Protein AF-T1GL17-F1 (afdb_monomer_lite)

Structure (mmCIF, N/CA/C/O backbone):
data_AF-T1GL17-F1
#
_entry.id   AF-T1GL17-F1
#
loop_
_atom_site.group_PDB
_atom_site.id
_atom_site.type_symbol
_atom_site.label_atom_id
_atom_site.label_alt_id
_atom_site.label_comp_id
_atom_site.label_asym_id
_atom_site.label_entity_id
_atom_site.label_seq_id
_atom_site.pdbx_PDB_ins_code
_atom_site.Cartn_x
_atom_site.Cartn_y
_atom_site.Cartn_z
_atom_site.occupancy
_atom_site.B_iso_or_equiv
_atom_site.auth_seq_id
_atom_site.auth_comp_id
_atom_site.auth_asym_id
_atom_site.auth_atom_id
_atom_site.pdbx_PDB_model_num
ATOM 1 N N . PHE A 1 1 ? -5.330 -22.537 -5.678 1.00 56.22 1 PHE A N 1
ATOM 2 C CA . PHE A 1 1 ? -6.071 -21.422 -6.307 1.00 56.22 1 PHE A CA 1
ATOM 3 C C . PHE A 1 1 ? -7.302 -20.959 -5.525 1.00 56.22 1 PHE A C 1
ATOM 5 O O . PHE A 1 1 ? -7.269 -19.863 -4.988 1.00 56.22 1 PHE A O 1
ATOM 12 N N . ASN A 1 2 ? -8.385 -21.746 -5.411 1.00 67.25 2 ASN A N 1
ATOM 13 C CA . ASN A 1 2 ? -9.628 -21.277 -4.759 1.00 67.25 2 ASN A CA 1
ATOM 14 C C . ASN A 1 2 ? -9.489 -20.962 -3.260 1.00 67.25 2 ASN A C 1
ATOM 16 O O . ASN A 1 2 ? -10.147 -20.040 -2.787 1.00 67.25 2 ASN A O 1
ATOM 20 N N . ARG A 1 3 ? -8.647 -21.718 -2.544 1.00 66.56 3 ARG A N 1
ATOM 21 C CA . ARG A 1 3 ? -8.357 -21.523 -1.115 1.00 66.56 3 ARG A CA 1
ATOM 22 C C . ARG A 1 3 ? -7.394 -20.357 -0.879 1.00 66.56 3 ARG A C 1
ATOM 24 O O . ARG A 1 3 ? -7.694 -19.467 -0.099 1.00 66.56 3 ARG A O 1
ATOM 31 N N . ASP A 1 4 ? -6.270 -20.366 -1.594 1.00 62.72 4 ASP A N 1
ATOM 32 C CA . ASP A 1 4 ? -5.114 -19.513 -1.277 1.00 62.72 4 ASP A CA 1
ATOM 33 C C . ASP A 1 4 ? -5.053 -18.223 -2.110 1.00 62.72 4 ASP A C 1
ATOM 35 O O . ASP A 1 4 ? -4.177 -17.391 -1.914 1.00 62.72 4 ASP A O 1
ATOM 39 N N . GLY A 1 5 ? -5.950 -18.052 -3.087 1.00 61.75 5 GLY A N 1
ATOM 40 C CA . GLY A 1 5 ? -5.934 -16.909 -4.007 1.00 61.75 5 GLY A CA 1
ATOM 41 C C . GLY A 1 5 ? -4.831 -16.968 -5.070 1.00 61.75 5 GLY A C 1
ATOM 42 O O . GLY A 1 5 ? -4.913 -16.220 -6.045 1.00 61.75 5 GLY A O 1
ATOM 43 N N . PHE A 1 6 ? -3.873 -17.894 -4.927 1.00 66.50 6 PHE A N 1
ATOM 44 C CA . PHE A 1 6 ? -2.834 -18.185 -5.909 1.00 66.50 6 PHE A CA 1
ATOM 45 C C . PHE A 1 6 ? -2.607 -19.692 -6.146 1.00 66.50 6 PHE A C 1
ATOM 47 O O . PHE A 1 6 ? -3.196 -20.550 -5.470 1.00 66.50 6 PHE A O 1
ATOM 54 N N . TYR A 1 7 ? -1.796 -20.032 -7.150 1.00 65.31 7 TYR A N 1
ATOM 55 C CA . TYR A 1 7 ? -1.282 -21.386 -7.387 1.00 65.31 7 TYR A CA 1
ATOM 56 C C . TYR A 1 7 ? 0.081 -21.346 -8.089 1.00 65.31 7 TYR A C 1
ATOM 58 O O . TYR A 1 7 ? 0.260 -20.531 -8.990 1.00 65.31 7 TYR A O 1
ATOM 66 N N . VAL A 1 8 ? 1.011 -22.211 -7.676 1.00 72.88 8 VAL A N 1
ATOM 67 C CA . VAL A 1 8 ? 2.331 -22.377 -8.302 1.00 72.88 8 VAL A CA 1
ATOM 68 C C . VAL A 1 8 ? 2.265 -23.584 -9.233 1.00 72.88 8 VAL A C 1
ATOM 70 O O . VAL A 1 8 ? 1.918 -24.672 -8.781 1.00 72.88 8 VAL A O 1
ATOM 73 N N . ILE A 1 9 ? 2.584 -23.399 -10.512 1.00 72.69 9 ILE A N 1
ATOM 74 C CA . ILE A 1 9 ? 2.805 -24.501 -11.454 1.00 72.69 9 ILE A CA 1
ATOM 75 C C . ILE A 1 9 ? 4.307 -24.599 -11.668 1.00 72.69 9 ILE A C 1
ATOM 77 O O . ILE A 1 9 ? 4.894 -23.703 -12.272 1.00 72.69 9 ILE A O 1
ATOM 81 N N . GLU A 1 10 ? 4.914 -25.654 -11.141 1.00 76.56 10 GLU A N 1
ATOM 82 C CA . GLU A 1 10 ? 6.331 -25.960 -11.335 1.00 76.56 10 GLU A CA 1
ATOM 83 C C . GLU A 1 10 ? 6.608 -26.392 -12.777 1.00 76.56 10 GLU A C 1
ATOM 85 O O . GLU A 1 10 ? 5.704 -26.864 -13.467 1.00 76.56 10 GLU A O 1
ATOM 90 N N . ASP A 1 11 ? 7.844 -26.175 -13.234 1.00 77.12 11 ASP A N 1
ATOM 91 C CA . ASP A 1 11 ? 8.311 -26.562 -14.572 1.00 77.12 11 ASP A CA 1
ATOM 92 C C . ASP A 1 11 ? 7.375 -26.144 -15.700 1.00 77.12 11 ASP A C 1
ATOM 94 O O . ASP A 1 11 ? 7.141 -26.848 -16.683 1.00 77.12 11 ASP A O 1
ATOM 98 N N . PHE A 1 12 ? 6.829 -24.941 -15.543 1.00 78.62 12 PHE A N 1
ATOM 99 C CA . PHE A 1 12 ? 6.084 -24.308 -16.591 1.00 78.62 12 PHE A CA 1
ATOM 100 C C . PHE A 1 12 ? 7.066 -23.975 -17.726 1.00 78.62 12 PHE A C 1
ATOM 102 O O . PHE A 1 12 ? 7.074 -24.666 -18.735 1.00 78.62 12 PHE A O 1
ATOM 109 N N . LEU A 1 13 ? 7.948 -22.995 -17.625 1.00 77.25 13 LEU A N 1
ATOM 110 C CA . LEU A 1 13 ? 8.897 -22.772 -18.722 1.00 77.25 13 LEU A CA 1
ATOM 111 C C . LEU A 1 13 ? 9.966 -23.868 -18.761 1.00 77.25 13 LEU A C 1
ATOM 113 O O . LEU A 1 13 ? 10.502 -24.259 -17.726 1.00 77.25 13 LEU A O 1
ATOM 117 N N . THR A 1 14 ? 10.295 -24.338 -19.963 1.00 82.50 14 THR A N 1
ATOM 118 C CA . THR A 1 14 ? 11.464 -25.206 -20.155 1.00 82.50 14 THR A CA 1
ATOM 119 C C . THR A 1 14 ? 12.756 -24.419 -19.884 1.00 82.50 14 THR A C 1
ATOM 121 O O . THR A 1 14 ? 12.755 -23.179 -19.955 1.00 82.50 14 THR A O 1
ATOM 124 N N . PRO A 1 15 ? 13.876 -25.091 -19.568 1.00 79.44 15 PRO A N 1
ATOM 125 C CA . PRO A 1 15 ? 15.161 -24.423 -19.369 1.00 79.44 15 PRO A CA 1
ATOM 126 C C . PRO A 1 15 ? 15.591 -23.567 -20.569 1.00 79.44 15 PRO A C 1
ATOM 128 O O . PRO A 1 15 ? 16.124 -22.473 -20.390 1.00 79.44 15 PRO A O 1
ATOM 131 N N . GLU A 1 16 ? 15.307 -24.018 -21.791 1.00 84.56 16 GLU A N 1
ATOM 132 C CA . GLU A 1 16 ? 15.644 -23.313 -23.028 1.00 84.56 16 GLU A CA 1
ATOM 133 C C . GLU A 1 16 ? 14.806 -22.042 -23.201 1.00 84.56 16 GLU A C 1
ATOM 135 O O . GLU A 1 16 ? 15.345 -20.978 -23.502 1.00 84.56 16 GLU A O 1
ATOM 140 N N . GLU A 1 17 ? 13.493 -22.128 -22.966 1.00 81.12 17 GLU A N 1
ATOM 141 C CA . GLU A 1 17 ? 12.581 -20.975 -23.012 1.00 81.12 17 GLU A CA 1
ATOM 142 C C . GLU A 1 17 ? 12.942 -19.937 -21.944 1.00 81.12 17 GLU A C 1
ATOM 144 O O . GLU A 1 17 ? 12.901 -18.727 -22.176 1.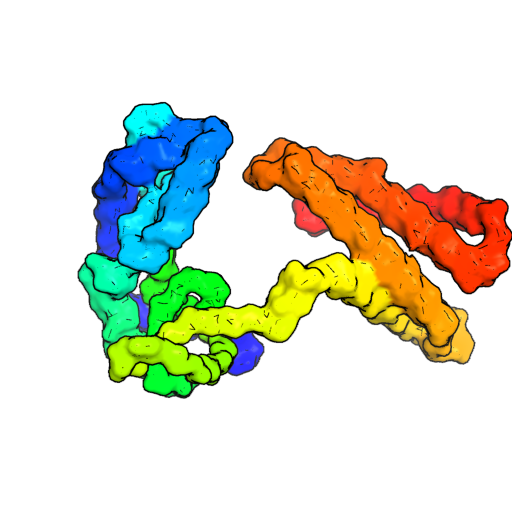00 81.12 17 GLU A O 1
ATOM 149 N N . THR A 1 18 ? 13.342 -20.424 -20.774 1.00 76.12 18 THR A N 1
ATOM 150 C CA . THR A 1 18 ? 13.816 -19.602 -19.665 1.00 76.12 18 THR A CA 1
ATOM 151 C C . THR A 1 18 ? 15.086 -18.842 -20.044 1.00 76.12 18 THR A C 1
ATOM 153 O O . THR A 1 18 ? 15.174 -17.634 -19.815 1.00 76.12 18 THR A O 1
ATOM 156 N N . GLU A 1 19 ? 16.053 -19.516 -20.671 1.00 79.75 19 GLU A N 1
ATOM 157 C CA . GLU A 1 19 ? 17.286 -18.874 -21.126 1.00 79.75 19 GLU A CA 1
ATOM 158 C C . GLU A 1 19 ? 17.037 -17.906 -22.297 1.00 79.75 19 GLU A C 1
ATOM 160 O O . GLU A 1 19 ? 17.641 -16.834 -22.349 1.00 79.75 19 GLU A O 1
ATOM 165 N N . GLU A 1 20 ? 16.098 -18.210 -23.199 1.00 82.56 20 GLU A N 1
ATOM 166 C CA . GLU A 1 20 ? 15.667 -17.305 -24.277 1.00 82.56 20 GLU A CA 1
ATOM 167 C C . GLU A 1 20 ? 15.111 -15.984 -23.712 1.00 82.56 20 GLU A C 1
ATOM 169 O O . GLU A 1 20 ? 15.519 -14.890 -24.125 1.00 82.56 20 GLU A O 1
ATOM 174 N N . LEU A 1 21 ? 14.217 -16.073 -22.723 1.00 75.50 21 LEU A N 1
ATOM 175 C CA . LEU A 1 21 ? 13.646 -14.922 -22.018 1.00 75.50 21 LEU A CA 1
ATOM 176 C C . LEU A 1 21 ? 14.711 -14.138 -21.243 1.00 75.50 21 LEU A C 1
ATOM 178 O O . LEU A 1 21 ? 14.731 -12.905 -21.274 1.00 75.50 21 LEU A O 1
ATOM 182 N N . HIS A 1 22 ? 15.632 -14.846 -20.594 1.00 75.38 22 HIS A N 1
ATOM 183 C CA . HIS A 1 22 ? 16.740 -14.256 -19.852 1.00 75.38 22 HIS A CA 1
ATOM 184 C C . HIS A 1 22 ? 17.700 -13.477 -20.759 1.00 75.38 22 HIS A C 1
ATOM 186 O O . HIS A 1 22 ? 18.027 -12.322 -20.468 1.00 75.38 22 HIS A O 1
ATOM 192 N N . LYS A 1 23 ? 18.118 -14.073 -21.882 1.00 82.06 23 LYS A N 1
ATOM 193 C CA . LYS A 1 23 ? 18.984 -13.426 -22.873 1.00 82.06 23 LYS A CA 1
ATOM 194 C C . LYS A 1 23 ? 18.311 -12.192 -23.461 1.00 82.06 23 LYS A C 1
ATOM 196 O O . LYS A 1 23 ? 18.928 -11.131 -23.506 1.00 82.06 23 LYS A O 1
ATOM 201 N N . THR A 1 24 ? 17.036 -12.313 -23.823 1.00 81.31 24 THR A N 1
ATOM 202 C CA . THR A 1 24 ? 16.230 -11.189 -24.316 1.00 81.31 24 THR A CA 1
ATOM 203 C C . THR A 1 24 ? 16.189 -10.047 -23.299 1.00 81.31 24 THR A C 1
ATOM 205 O O . THR A 1 24 ? 16.364 -8.885 -23.658 1.00 81.31 24 THR A O 1
ATOM 208 N N . GLY A 1 25 ? 16.019 -10.360 -22.012 1.00 77.25 25 GLY A N 1
ATOM 209 C CA . GLY A 1 25 ? 16.016 -9.339 -20.971 1.00 77.25 25 GLY A CA 1
ATOM 210 C C . GLY A 1 25 ? 17.345 -8.627 -20.784 1.00 77.25 25 GLY A C 1
ATOM 211 O O . GLY A 1 25 ? 17.370 -7.404 -20.669 1.00 77.25 25 GLY A O 1
ATOM 212 N N . LYS A 1 26 ? 18.461 -9.356 -20.853 1.00 77.69 26 LYS A N 1
ATOM 213 C CA . LYS A 1 26 ? 19.794 -8.737 -20.855 1.00 77.69 26 LYS A CA 1
ATOM 214 C C . LYS A 1 26 ? 19.975 -7.788 -22.034 1.00 77.69 26 LYS A C 1
ATOM 216 O O . LYS A 1 26 ? 20.452 -6.674 -21.834 1.00 77.69 26 LYS A O 1
ATOM 221 N N . THR A 1 27 ? 19.561 -8.204 -23.230 1.00 84.06 27 THR A N 1
ATOM 222 C CA . THR A 1 27 ? 19.600 -7.356 -24.426 1.00 84.06 27 THR A CA 1
ATOM 223 C C . THR A 1 27 ? 18.803 -6.072 -24.209 1.00 84.06 27 THR A C 1
ATOM 225 O O . THR A 1 27 ? 19.336 -4.992 -24.435 1.00 84.06 27 THR A O 1
ATOM 228 N N . LEU A 1 28 ? 17.587 -6.157 -23.656 1.00 83.19 28 LEU A N 1
ATOM 229 C CA . LEU A 1 28 ? 16.782 -4.975 -23.340 1.00 83.19 28 LEU A CA 1
ATOM 230 C C . LEU A 1 28 ? 17.464 -4.043 -22.326 1.00 83.19 28 LEU A C 1
ATOM 232 O O . LEU A 1 28 ? 17.431 -2.829 -22.525 1.00 83.19 28 LEU A O 1
ATOM 236 N N . CYS A 1 29 ? 18.106 -4.561 -21.269 1.00 78.81 29 CYS A N 1
ATOM 237 C CA . CYS A 1 29 ? 18.798 -3.684 -20.315 1.00 78.81 29 CYS A CA 1
ATOM 238 C C . CYS A 1 29 ? 20.047 -3.011 -20.956 1.00 78.81 29 CYS A C 1
ATOM 240 O O . CYS A 1 29 ? 20.335 -1.852 -20.656 1.00 78.81 29 CYS A O 1
ATOM 242 N N . ILE A 1 30 ? 20.750 -3.677 -21.886 1.00 81.94 30 ILE A N 1
ATOM 243 C CA . ILE A 1 30 ? 21.937 -3.130 -22.582 1.00 81.94 30 ILE A CA 1
ATOM 244 C C . ILE A 1 30 ? 21.551 -2.107 -23.666 1.00 81.94 30 ILE A C 1
ATOM 246 O O . ILE A 1 30 ? 22.139 -1.025 -23.744 1.00 81.94 30 ILE A O 1
ATOM 250 N N . GLU A 1 31 ? 20.549 -2.423 -24.484 1.00 83.38 31 GLU A N 1
ATOM 251 C CA . GLU A 1 31 ? 20.133 -1.639 -25.657 1.00 83.38 31 GLU A CA 1
ATOM 252 C C . GLU A 1 31 ? 19.129 -0.521 -25.323 1.00 83.38 31 GLU A C 1
ATOM 254 O O . GLU A 1 31 ? 18.578 0.121 -26.216 1.00 83.38 31 GLU A O 1
ATOM 259 N N . ALA A 1 32 ? 18.893 -0.248 -24.036 1.00 80.88 32 ALA A N 1
ATOM 260 C CA . ALA A 1 32 ? 17.934 0.757 -23.590 1.00 80.88 32 ALA A CA 1
ATOM 261 C C . ALA A 1 32 ? 18.207 2.144 -24.232 1.00 80.88 32 ALA A C 1
ATOM 263 O O . ALA A 1 32 ? 19.289 2.698 -24.011 1.00 80.88 32 ALA A O 1
ATOM 264 N N . PRO A 1 33 ? 17.264 2.761 -24.973 1.00 82.94 33 PRO A N 1
ATOM 265 C CA . PRO A 1 33 ? 17.517 3.991 -25.733 1.00 82.94 33 PRO A CA 1
ATOM 266 C C . PRO A 1 33 ? 17.971 5.174 -24.868 1.00 82.94 33 PRO A C 1
ATOM 268 O O . PRO A 1 33 ? 17.430 5.403 -23.784 1.00 82.94 33 PRO A O 1
ATOM 271 N N . LYS A 1 34 ? 18.923 5.981 -25.364 1.00 77.69 34 LYS A N 1
ATOM 272 C CA . LYS A 1 34 ? 19.415 7.182 -24.655 1.00 77.69 34 LYS A CA 1
ATOM 273 C C . LYS A 1 34 ? 18.338 8.255 -24.464 1.00 77.69 34 LYS A C 1
ATOM 275 O O . LYS A 1 34 ? 18.335 8.930 -23.440 1.00 77.69 34 LYS A O 1
ATOM 280 N N . GLU A 1 35 ? 17.407 8.387 -25.405 1.00 76.69 35 GLU A N 1
ATOM 281 C CA . GLU A 1 35 ? 16.290 9.343 -25.321 1.00 76.69 35 GLU A CA 1
ATOM 282 C C . GLU A 1 35 ? 15.418 9.089 -24.087 1.00 76.69 35 GLU A C 1
ATOM 284 O O . GLU A 1 35 ? 15.053 10.018 -23.370 1.00 76.69 35 GLU A O 1
ATOM 289 N N . ASN A 1 36 ? 15.192 7.812 -23.765 1.00 75.62 36 ASN A N 1
ATOM 290 C CA . ASN A 1 36 ? 14.433 7.407 -22.587 1.00 75.62 36 ASN A CA 1
ATOM 291 C C . ASN A 1 36 ? 15.186 7.711 -21.288 1.00 75.62 36 ASN A C 1
ATOM 293 O O . ASN A 1 36 ? 14.552 7.950 -20.269 1.00 75.62 36 ASN A O 1
ATOM 297 N N . ARG A 1 37 ? 16.526 7.733 -21.315 1.00 76.25 37 ARG A N 1
ATOM 298 C CA . ARG A 1 37 ? 17.373 8.020 -20.144 1.00 76.25 37 ARG A CA 1
ATOM 299 C C . ARG A 1 37 ? 17.297 9.492 -19.744 1.00 76.25 37 ARG A C 1
ATOM 301 O O . ARG A 1 37 ? 17.183 9.783 -18.559 1.00 76.25 37 ARG A O 1
ATOM 308 N N . LYS A 1 38 ? 17.266 10.416 -20.713 1.00 67.19 38 LYS A N 1
ATOM 309 C CA . LYS A 1 38 ? 17.192 11.873 -20.461 1.00 67.19 38 LYS A CA 1
ATOM 310 C C . LYS A 1 38 ? 15.956 12.303 -19.663 1.00 67.19 38 LYS A C 1
ATOM 312 O O . LYS A 1 38 ? 15.978 13.314 -18.977 1.00 67.19 38 LYS A O 1
ATOM 317 N N . ILE A 1 39 ? 14.885 11.513 -19.695 1.00 70.06 39 ILE A N 1
ATOM 318 C CA . ILE A 1 39 ? 13.670 11.765 -18.902 1.00 70.06 39 ILE A CA 1
ATOM 319 C C . ILE A 1 39 ? 13.921 11.533 -17.400 1.00 70.06 39 ILE A C 1
ATOM 321 O O . ILE A 1 39 ? 13.216 12.078 -16.552 1.00 70.06 39 ILE A O 1
ATOM 325 N N . PHE A 1 40 ? 14.949 10.754 -17.058 1.00 68.31 40 PHE A N 1
ATOM 326 C CA . PHE A 1 40 ? 15.320 10.391 -15.692 1.00 68.31 40 PHE A CA 1
ATOM 327 C C . PHE A 1 40 ? 16.623 11.065 -15.211 1.00 68.31 40 PHE A C 1
ATOM 329 O O . PHE A 1 40 ? 17.060 10.748 -14.108 1.00 68.31 40 PHE A O 1
ATOM 336 N N . SER A 1 41 ? 17.229 11.981 -15.987 1.00 58.47 41 SER A N 1
ATOM 337 C CA . SER A 1 41 ? 18.552 12.574 -15.703 1.00 58.47 41 SER A CA 1
ATOM 338 C C . SER A 1 41 ? 18.571 13.755 -14.723 1.00 58.47 41 SER A C 1
ATOM 340 O O . SER A 1 41 ? 19.622 14.069 -14.168 1.00 58.47 41 SER A O 1
ATOM 342 N N . THR A 1 42 ? 17.446 14.443 -14.502 1.00 57.38 42 THR A N 1
ATOM 343 C CA . THR A 1 42 ? 17.398 15.666 -13.674 1.00 57.38 42 THR A CA 1
ATOM 344 C C . THR A 1 42 ? 16.449 15.528 -12.483 1.00 57.38 42 THR A C 1
ATOM 346 O O . THR A 1 42 ? 15.482 14.774 -12.523 1.00 57.38 42 THR A O 1
ATOM 349 N N . THR A 1 43 ? 16.742 16.256 -11.400 1.00 56.47 43 THR A N 1
ATOM 350 C CA . THR A 1 43 ? 16.002 16.275 -10.118 1.00 56.47 43 THR A CA 1
ATOM 351 C C . THR A 1 43 ? 15.073 17.489 -9.959 1.00 56.47 43 THR A C 1
ATOM 353 O O . THR A 1 43 ? 14.609 17.779 -8.858 1.00 56.47 43 THR A O 1
ATOM 356 N N . ASN A 1 44 ? 14.763 18.205 -11.045 1.00 55.97 44 ASN A N 1
ATOM 357 C CA . ASN A 1 44 ? 13.909 19.400 -11.006 1.00 55.97 44 ASN A CA 1
ATOM 358 C C . ASN A 1 44 ? 12.410 19.048 -11.000 1.00 55.97 44 ASN A C 1
ATOM 360 O O . ASN A 1 44 ? 12.004 17.992 -11.478 1.00 55.97 44 ASN A O 1
ATOM 364 N N . SER A 1 45 ? 11.553 19.948 -10.518 1.00 52.25 45 SER A N 1
ATOM 365 C CA . SER A 1 45 ? 10.089 19.766 -10.483 1.00 52.25 45 SER A CA 1
ATOM 366 C C . SER A 1 45 ? 9.463 19.467 -11.857 1.00 52.25 45 SER A C 1
ATOM 368 O O . SER A 1 45 ? 8.546 18.651 -11.936 1.00 52.25 45 SER A O 1
ATOM 370 N N . GLU A 1 46 ? 9.993 20.045 -12.940 1.00 56.56 46 GLU A N 1
ATOM 371 C CA . GLU A 1 46 ? 9.577 19.763 -14.328 1.00 56.56 46 GLU A CA 1
ATOM 372 C C . GLU A 1 46 ? 9.907 18.325 -14.769 1.00 56.56 46 GLU A C 1
ATOM 374 O O . GLU A 1 46 ? 9.137 17.695 -15.496 1.00 56.56 46 GLU A O 1
ATOM 379 N N . SER A 1 47 ? 11.004 17.747 -14.265 1.00 61.25 47 SER A N 1
ATOM 380 C CA . SER A 1 47 ? 11.385 16.357 -14.561 1.00 61.25 47 SER A CA 1
ATOM 381 C C . SER A 1 47 ? 10.369 15.350 -14.006 1.00 61.25 47 SER A C 1
ATOM 383 O O . SER A 1 47 ? 10.097 14.329 -14.635 1.00 61.25 47 SER A O 1
ATOM 385 N N . ASN A 1 48 ? 9.736 15.655 -12.867 1.00 63.47 48 ASN A N 1
ATOM 386 C CA . ASN A 1 48 ? 8.725 14.785 -12.267 1.00 63.47 48 ASN A CA 1
ATOM 387 C C . ASN A 1 48 ? 7.439 14.744 -13.101 1.00 63.47 48 ASN A C 1
ATOM 389 O O . ASN A 1 48 ? 6.889 13.662 -13.300 1.00 63.47 48 ASN A O 1
ATOM 393 N N . GLN A 1 49 ? 7.003 15.884 -13.646 1.00 67.19 49 GLN A N 1
ATOM 394 C CA . GLN A 1 49 ? 5.855 15.931 -14.560 1.00 67.19 49 GLN A CA 1
ATOM 395 C C . GLN A 1 49 ? 6.150 15.188 -15.868 1.00 67.19 49 GLN A C 1
ATOM 397 O O . GLN A 1 49 ? 5.320 14.412 -16.339 1.00 67.19 49 GLN A O 1
ATOM 402 N N . ASN A 1 50 ? 7.359 15.340 -16.416 1.00 73.12 50 ASN A N 1
ATOM 403 C CA . ASN A 1 50 ? 7.777 14.607 -17.613 1.00 73.12 50 ASN A CA 1
ATOM 404 C C . ASN A 1 50 ? 7.829 13.093 -17.375 1.00 73.12 50 ASN A C 1
ATOM 406 O O . ASN A 1 50 ? 7.390 12.330 -18.231 1.00 73.12 50 ASN A O 1
ATOM 410 N N . ARG A 1 51 ? 8.292 12.640 -16.203 1.00 72.44 51 ARG A N 1
ATOM 411 C CA . ARG A 1 51 ? 8.271 11.219 -15.811 1.00 72.44 51 ARG A CA 1
ATOM 412 C C . ARG A 1 51 ? 6.854 10.685 -15.628 1.00 72.44 51 ARG A C 1
ATOM 414 O O . ARG A 1 51 ? 6.591 9.546 -16.003 1.00 72.44 51 ARG A O 1
ATOM 421 N N . GLU A 1 52 ? 5.951 11.483 -15.064 1.00 75.31 52 GLU A N 1
ATOM 422 C CA . GLU A 1 52 ? 4.547 11.106 -14.887 1.00 75.31 52 GLU A CA 1
ATOM 423 C C . GLU A 1 52 ? 3.828 10.990 -16.235 1.00 75.31 52 GLU A C 1
ATOM 425 O O . GLU A 1 52 ? 3.224 9.956 -16.507 1.00 75.31 52 GLU A O 1
ATOM 430 N N . ASN A 1 53 ? 3.984 11.969 -17.129 1.00 78.38 53 ASN A N 1
ATOM 431 C CA . ASN A 1 53 ? 3.471 11.889 -18.500 1.00 78.38 53 ASN A CA 1
ATOM 432 C C . ASN A 1 53 ? 4.106 10.719 -19.263 1.00 78.38 53 ASN A C 1
ATOM 434 O O . ASN A 1 53 ? 3.410 9.945 -19.924 1.00 78.38 53 ASN A O 1
ATOM 438 N N . TYR A 1 54 ? 5.418 10.515 -19.093 1.00 82.00 54 TYR A N 1
ATOM 439 C CA . TYR A 1 54 ? 6.118 9.381 -19.682 1.00 82.00 54 TYR A CA 1
ATOM 440 C C . TYR A 1 54 ? 5.569 8.039 -19.175 1.00 82.00 54 TYR A C 1
ATOM 442 O O . TYR A 1 54 ? 5.472 7.071 -19.926 1.00 82.00 54 TYR A O 1
ATOM 450 N N . PHE A 1 55 ? 5.166 7.961 -17.913 1.00 78.94 55 PHE A N 1
ATOM 451 C CA . PHE A 1 55 ? 4.505 6.781 -17.378 1.00 78.94 55 PHE A CA 1
ATOM 452 C C . PHE A 1 55 ? 3.067 6.641 -17.904 1.00 78.94 55 PHE A C 1
ATOM 454 O O . PHE A 1 55 ? 2.683 5.563 -18.355 1.00 78.94 55 PHE A O 1
ATOM 461 N N . LEU A 1 56 ? 2.269 7.710 -17.908 1.00 75.38 56 LEU A N 1
ATOM 462 C CA . LEU A 1 56 ? 0.858 7.671 -18.308 1.00 75.38 56 LEU A CA 1
ATOM 463 C C . LEU A 1 56 ? 0.656 7.251 -19.770 1.00 75.38 56 LEU A C 1
ATOM 465 O O . LEU A 1 56 ? -0.266 6.485 -20.051 1.00 75.38 56 LEU A O 1
ATOM 469 N N . GLU A 1 57 ? 1.536 7.690 -20.670 1.00 79.62 57 GLU A N 1
ATOM 470 C CA . GLU A 1 57 ? 1.514 7.361 -22.103 1.00 79.62 57 GLU A CA 1
ATOM 471 C C . GLU A 1 57 ? 2.264 6.070 -22.466 1.00 79.62 57 GLU A C 1
ATOM 473 O O . GLU A 1 57 ? 2.404 5.736 -23.640 1.00 79.62 57 GLU A O 1
ATOM 478 N N . SER A 1 58 ? 2.824 5.361 -21.486 1.00 78.56 58 SER A N 1
ATOM 479 C CA . SER A 1 58 ? 3.587 4.136 -21.758 1.00 78.56 58 SER A CA 1
ATOM 480 C C . SER A 1 58 ? 2.716 2.896 -21.949 1.00 78.56 58 SER A C 1
ATOM 482 O O . SER A 1 58 ? 3.250 1.847 -22.285 1.00 78.56 58 SER A O 1
ATOM 484 N N . GLY A 1 59 ? 1.402 2.998 -21.715 1.00 70.25 59 GLY A N 1
ATOM 485 C CA . GLY A 1 59 ? 0.494 1.852 -21.604 1.00 70.25 59 GLY A CA 1
ATOM 486 C C . GLY A 1 59 ? 0.400 0.962 -22.846 1.00 70.25 59 GLY A C 1
ATOM 487 O O . GLY A 1 59 ? 0.068 -0.209 -22.710 1.00 70.25 59 GLY A O 1
ATOM 488 N N . ASP A 1 60 ? 0.705 1.501 -24.023 1.00 77.25 60 ASP A N 1
ATOM 489 C CA . ASP A 1 60 ? 0.666 0.839 -25.329 1.00 77.25 60 ASP A CA 1
ATOM 490 C C . ASP A 1 60 ? 2.043 0.798 -26.016 1.00 77.25 60 ASP A C 1
ATOM 492 O O . ASP A 1 60 ? 2.119 0.572 -27.217 1.00 77.25 60 ASP A O 1
ATOM 496 N N . LYS A 1 61 ? 3.134 1.058 -25.280 1.00 81.50 61 LYS A N 1
ATOM 497 C CA . LYS A 1 61 ? 4.496 1.158 -25.834 1.00 81.50 61 LYS A CA 1
ATOM 498 C C . LYS A 1 61 ? 5.510 0.420 -24.972 1.00 81.50 61 LYS A C 1
ATOM 500 O O . LYS A 1 61 ? 5.310 0.249 -23.769 1.00 81.50 61 LYS A O 1
ATOM 505 N N . ILE A 1 62 ? 6.647 0.059 -25.562 1.00 83.44 62 ILE A N 1
ATOM 506 C CA . ILE A 1 62 ? 7.839 -0.365 -24.818 1.00 83.44 62 ILE A CA 1
ATOM 507 C C . ILE A 1 62 ? 8.617 0.884 -24.379 1.00 83.44 62 ILE A C 1
ATOM 509 O O . ILE A 1 62 ? 9.164 1.633 -25.186 1.00 83.44 62 ILE A O 1
ATOM 513 N N . ARG A 1 63 ? 8.654 1.116 -23.072 1.00 84.62 63 ARG A N 1
ATOM 514 C CA . ARG A 1 63 ? 9.290 2.227 -22.365 1.00 84.62 63 ARG A CA 1
ATOM 515 C C . ARG A 1 63 ? 10.190 1.691 -21.249 1.00 84.62 63 ARG A C 1
ATOM 517 O O . ARG A 1 63 ? 9.994 0.599 -20.712 1.00 84.62 63 ARG A O 1
ATOM 524 N N . TYR A 1 64 ? 11.210 2.474 -20.920 1.00 84.44 64 TYR A N 1
ATOM 525 C CA . TYR A 1 64 ? 12.314 2.062 -20.057 1.00 84.44 64 TYR A CA 1
ATOM 526 C C . TYR A 1 64 ? 12.336 2.959 -18.829 1.00 84.44 64 TYR A C 1
ATOM 528 O O . TYR A 1 64 ? 12.352 4.183 -18.952 1.00 84.44 64 TYR A O 1
ATOM 536 N N . PHE A 1 65 ? 12.327 2.354 -17.648 1.00 82.12 65 PHE A N 1
ATOM 537 C CA . PHE A 1 65 ? 12.285 3.064 -16.379 1.00 82.12 65 PHE A CA 1
ATOM 538 C C . PHE A 1 65 ? 13.550 2.744 -15.597 1.00 82.12 65 PHE A C 1
ATOM 540 O O . PHE A 1 65 ? 13.813 1.587 -15.267 1.00 82.12 65 PHE A O 1
ATOM 547 N N . PHE A 1 66 ? 14.331 3.775 -15.302 1.00 81.31 66 PHE A N 1
ATOM 548 C CA . PHE A 1 66 ? 15.645 3.642 -14.683 1.00 81.31 66 PHE A CA 1
ATOM 549 C C . PHE A 1 66 ? 15.579 3.811 -13.163 1.00 81.31 66 PHE A C 1
ATOM 551 O O . PHE A 1 66 ? 14.651 4.419 -12.618 1.00 81.31 66 PHE A O 1
ATOM 558 N N . GLU A 1 67 ? 16.566 3.241 -12.478 1.00 77.62 67 GLU A N 1
ATOM 559 C CA . GLU A 1 67 ? 16.782 3.443 -11.050 1.00 77.62 67 GLU A CA 1
ATOM 560 C C . GLU A 1 67 ? 17.079 4.913 -10.740 1.00 77.62 67 GLU A C 1
ATOM 562 O O . GLU A 1 67 ? 17.583 5.669 -11.576 1.00 77.62 67 GLU A O 1
ATOM 567 N N . LYS A 1 68 ? 16.766 5.325 -9.509 1.00 70.44 68 LYS A N 1
ATOM 568 C CA . LYS A 1 68 ? 17.172 6.648 -9.029 1.00 70.44 68 LYS A CA 1
ATOM 569 C C . LYS A 1 68 ? 18.701 6.705 -9.027 1.00 70.44 68 LYS A C 1
ATOM 571 O O . LYS A 1 68 ? 19.337 5.746 -8.601 1.00 70.44 68 LYS A O 1
ATOM 576 N N . ASP A 1 69 ? 19.253 7.799 -9.540 1.00 74.12 69 ASP A N 1
ATOM 577 C CA . ASP A 1 69 ? 20.697 8.069 -9.604 1.00 74.12 69 ASP A CA 1
ATOM 578 C C . ASP A 1 69 ? 21.506 7.145 -10.541 1.00 74.12 69 ASP A C 1
ATOM 580 O O . ASP A 1 69 ? 22.731 7.218 -10.578 1.00 74.12 69 ASP A O 1
ATOM 584 N N . ALA A 1 70 ? 20.851 6.297 -11.345 1.00 78.81 70 ALA A N 1
ATOM 585 C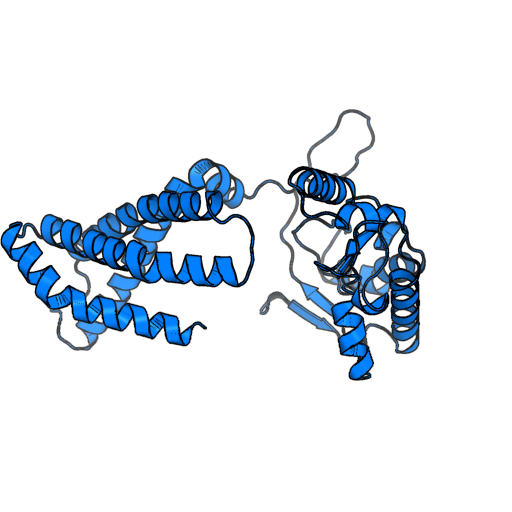 CA . ALA A 1 70 ? 21.534 5.467 -12.344 1.00 78.81 70 ALA A CA 1
ATOM 586 C C . ALA A 1 70 ? 21.863 6.212 -13.647 1.00 78.81 70 ALA A C 1
ATOM 588 O O . ALA A 1 70 ? 22.656 5.724 -14.458 1.00 78.81 70 ALA A O 1
ATOM 589 N N . VAL A 1 71 ? 21.244 7.374 -13.855 1.00 80.12 71 VAL A N 1
ATOM 590 C CA . VAL A 1 71 ? 21.386 8.200 -15.054 1.00 80.12 71 VAL A CA 1
ATOM 591 C C . VAL A 1 71 ? 21.939 9.566 -14.655 1.00 80.12 71 VAL A C 1
ATOM 593 O O . VAL A 1 71 ? 21.395 10.208 -13.759 1.00 80.12 71 VAL A O 1
ATOM 596 N N . GLY A 1 72 ? 23.020 9.991 -15.306 1.00 75.62 72 GLY A N 1
ATOM 597 C CA . GLY A 1 72 ? 23.632 11.305 -15.123 1.00 75.62 72 GLY A CA 1
ATOM 598 C C . GLY A 1 72 ? 22.957 12.388 -15.968 1.00 75.62 72 GLY A C 1
ATOM 599 O O . GLY A 1 72 ? 21.993 12.110 -16.680 1.00 75.62 72 GLY A O 1
ATOM 600 N N . GLN A 1 73 ? 23.429 13.632 -15.869 1.00 71.25 73 GLN A N 1
ATOM 601 C CA . GLN A 1 73 ? 22.695 14.829 -16.317 1.00 71.25 73 GLN A CA 1
ATOM 602 C C . GLN A 1 73 ? 22.429 14.861 -17.833 1.00 71.25 73 GLN A C 1
ATOM 604 O O . GLN A 1 73 ? 21.378 15.349 -18.257 1.00 71.25 73 GLN A O 1
ATOM 609 N N . GLU A 1 74 ? 23.303 14.257 -18.640 1.00 68.25 74 GLU A N 1
ATOM 610 C CA . GLU A 1 74 ? 23.207 14.204 -20.106 1.00 68.25 74 GLU A CA 1
ATOM 611 C C . GLU A 1 74 ? 22.581 12.890 -20.627 1.00 68.25 74 GLU A C 1
ATOM 613 O O . GLU A 1 74 ? 22.484 12.661 -21.840 1.00 68.25 74 GLU A O 1
ATOM 618 N N . GLY A 1 75 ? 22.090 12.022 -19.731 1.00 73.25 75 GLY A N 1
ATOM 619 C CA . GLY A 1 75 ? 21.513 10.716 -20.076 1.00 73.25 75 GLY A CA 1
ATOM 620 C C . GLY A 1 75 ? 22.541 9.579 -20.167 1.00 73.25 75 GLY A C 1
ATOM 621 O O . GLY A 1 75 ? 22.235 8.495 -20.680 1.00 73.25 75 GLY A O 1
ATOM 622 N N . GLU A 1 76 ? 23.765 9.812 -19.700 1.00 81.44 76 GLU A N 1
ATOM 623 C CA . GLU A 1 76 ? 24.800 8.807 -19.489 1.00 81.44 76 GLU A CA 1
ATOM 624 C C . GLU A 1 76 ? 24.429 7.857 -18.347 1.00 81.44 76 GLU A C 1
ATOM 626 O O . GLU A 1 76 ? 23.782 8.245 -17.378 1.00 81.44 76 GLU A O 1
ATOM 631 N N . LEU A 1 77 ? 24.821 6.587 -18.457 1.00 82.12 77 LEU A N 1
ATOM 632 C CA . LEU A 1 77 ? 24.630 5.633 -17.368 1.00 82.12 77 LEU A CA 1
ATOM 633 C C . LEU A 1 77 ? 25.802 5.756 -16.399 1.00 82.12 77 LEU A C 1
ATOM 635 O O . LEU A 1 77 ? 26.952 5.612 -16.808 1.00 82.12 77 LEU A O 1
ATOM 639 N N . LEU A 1 78 ? 25.499 6.012 -15.129 1.00 82.31 78 LEU A N 1
ATOM 640 C CA . LEU A 1 78 ? 26.494 6.102 -14.054 1.00 82.31 78 LEU A CA 1
ATOM 641 C C . LEU A 1 78 ? 26.839 4.730 -13.467 1.00 82.31 78 LEU A C 1
ATOM 643 O O . LEU A 1 78 ? 27.825 4.576 -12.750 1.00 82.31 78 LEU A O 1
ATOM 647 N N . VAL A 1 79 ? 26.010 3.733 -13.766 1.00 82.25 79 VAL A N 1
ATOM 648 C CA . VAL A 1 79 ? 26.150 2.354 -13.309 1.00 82.25 79 VAL A CA 1
ATOM 649 C C . VAL A 1 79 ? 26.065 1.401 -14.494 1.00 82.25 79 VAL A C 1
ATOM 651 O O . VAL A 1 79 ? 25.657 1.776 -15.595 1.00 82.25 79 VAL A O 1
ATOM 654 N N . ASP A 1 80 ? 26.442 0.150 -14.252 1.00 78.81 80 ASP A N 1
ATOM 655 C CA . ASP A 1 80 ? 26.334 -0.915 -15.239 1.00 78.81 80 ASP A CA 1
ATOM 656 C C . ASP A 1 80 ? 24.903 -0.994 -15.826 1.00 78.81 80 ASP A C 1
ATOM 658 O O . ASP A 1 80 ? 23.934 -0.959 -15.059 1.00 78.81 80 ASP A O 1
ATOM 662 N N . PRO A 1 81 ? 24.734 -1.111 -17.160 1.00 76.19 81 PRO A N 1
ATOM 663 C CA . PRO A 1 81 ? 23.414 -1.108 -17.794 1.00 76.19 81 PRO A CA 1
ATOM 664 C C . PRO A 1 81 ? 22.431 -2.158 -17.262 1.00 76.19 81 PRO A C 1
ATOM 666 O O . PRO A 1 81 ? 21.227 -1.905 -17.239 1.00 76.19 81 PRO A O 1
ATOM 669 N N . LEU A 1 82 ? 22.920 -3.312 -16.791 1.00 71.88 82 LEU A N 1
ATOM 670 C CA . LEU A 1 82 ? 22.069 -4.346 -16.196 1.00 71.88 82 LEU A CA 1
ATOM 671 C C . LEU A 1 82 ? 21.469 -3.866 -14.867 1.00 71.88 82 LEU A C 1
ATOM 673 O O . LEU A 1 82 ? 20.346 -4.234 -14.533 1.00 71.88 82 LEU A O 1
ATOM 677 N N . HIS A 1 83 ? 22.193 -3.022 -14.131 1.00 74.12 83 HIS A N 1
ATOM 678 C CA . HIS A 1 83 ? 21.802 -2.480 -12.828 1.00 74.12 83 HIS A CA 1
ATOM 679 C C . HIS A 1 83 ? 21.127 -1.106 -12.915 1.00 74.12 83 HIS A C 1
ATOM 681 O O . HIS A 1 83 ? 20.475 -0.683 -11.962 1.00 74.12 83 HIS A O 1
ATOM 687 N N . ALA A 1 84 ? 21.274 -0.407 -14.042 1.00 76.81 84 ALA A N 1
ATOM 688 C CA . ALA A 1 84 ? 20.716 0.925 -14.240 1.00 76.81 84 ALA A CA 1
ATOM 689 C C . ALA A 1 84 ? 19.195 0.925 -14.423 1.00 76.81 84 ALA A C 1
ATOM 691 O O . ALA A 1 84 ? 18.515 1.905 -14.110 1.00 76.81 84 ALA A O 1
ATOM 692 N N . LEU A 1 85 ? 18.658 -0.157 -14.980 1.00 76.00 85 LEU A N 1
ATOM 693 C CA . LEU A 1 85 ? 17.256 -0.259 -15.343 1.00 76.00 85 LEU A CA 1
ATOM 694 C C . LEU A 1 85 ? 16.444 -0.868 -14.195 1.00 76.00 85 LEU A C 1
ATOM 696 O O . LEU A 1 85 ? 16.738 -1.958 -13.711 1.00 76.00 85 LEU A O 1
ATOM 700 N N . ASN A 1 86 ? 15.388 -0.176 -13.774 1.00 74.31 86 ASN A N 1
ATOM 701 C CA . ASN A 1 86 ? 14.446 -0.693 -12.787 1.00 74.31 86 ASN A CA 1
ATOM 702 C C . ASN A 1 86 ? 13.450 -1.644 -13.457 1.00 74.31 86 ASN A C 1
ATOM 704 O O . ASN A 1 86 ? 13.308 -2.789 -13.023 1.00 74.31 86 ASN A O 1
ATOM 708 N N . LYS A 1 87 ? 12.784 -1.168 -14.522 1.00 77.25 87 LYS A N 1
ATOM 709 C CA . LYS A 1 87 ? 11.773 -1.935 -15.258 1.00 77.25 87 LYS A CA 1
ATOM 710 C C . LYS A 1 87 ? 11.663 -1.573 -16.746 1.00 77.25 87 LYS A C 1
ATOM 712 O O . LYS A 1 87 ? 11.949 -0.439 -17.134 1.00 77.25 87 LYS A O 1
ATOM 717 N N . VAL A 1 88 ? 11.176 -2.515 -17.557 1.00 78.56 88 VAL A N 1
ATOM 718 C CA . VAL A 1 88 ? 10.740 -2.293 -18.954 1.00 78.56 88 VAL A CA 1
ATOM 719 C C . VAL A 1 88 ? 9.276 -2.663 -19.086 1.00 78.56 88 VAL A C 1
ATOM 721 O O . VAL A 1 88 ? 8.902 -3.758 -18.690 1.00 78.56 88 VAL A O 1
ATOM 724 N N . GLY A 1 89 ? 8.465 -1.779 -19.655 1.00 76.38 89 GLY A N 1
ATOM 725 C CA . GLY A 1 89 ? 7.033 -1.982 -19.865 1.00 76.38 89 GLY A CA 1
ATOM 726 C C . GLY A 1 89 ? 6.473 -0.893 -20.784 1.00 76.38 89 GLY A C 1
ATOM 727 O O . GLY A 1 89 ? 7.187 0.018 -21.145 1.00 76.38 89 GLY A O 1
ATOM 728 N N . HIS A 1 90 ? 5.223 -0.892 -21.200 1.00 72.06 90 HIS A N 1
ATOM 729 C CA . HIS A 1 90 ? 4.169 -1.762 -20.732 1.00 72.06 90 HIS A CA 1
ATOM 730 C C . HIS A 1 90 ? 3.807 -2.806 -21.818 1.00 72.06 90 HIS A C 1
ATOM 732 O O . HIS A 1 90 ? 3.678 -3.995 -21.532 1.00 72.06 90 HIS A O 1
ATOM 738 N N . ALA A 1 91 ? 3.889 -2.456 -23.097 1.00 76.81 91 ALA A N 1
ATOM 739 C CA . ALA A 1 91 ? 3.479 -3.313 -24.211 1.00 76.81 91 ALA A CA 1
ATOM 740 C C . ALA A 1 91 ? 4.464 -4.436 -24.629 1.00 76.81 91 ALA A C 1
ATOM 742 O O . ALA A 1 91 ? 4.448 -4.872 -25.775 1.00 76.81 91 ALA A O 1
ATOM 743 N N . LEU A 1 92 ? 5.315 -4.967 -23.735 1.00 77.38 92 LEU A N 1
ATOM 744 C CA . LEU A 1 92 ? 6.244 -6.064 -24.089 1.00 77.38 92 LEU A CA 1
ATOM 745 C C . LEU A 1 92 ? 5.508 -7.289 -24.650 1.00 77.38 92 LEU A C 1
ATOM 747 O O . LEU A 1 92 ? 5.955 -7.903 -25.614 1.00 77.38 92 LEU A O 1
ATOM 751 N N . HIS A 1 93 ? 4.361 -7.625 -24.064 1.00 76.25 93 HIS A N 1
ATOM 752 C CA . HIS A 1 93 ? 3.553 -8.769 -24.467 1.00 76.25 93 HIS A CA 1
ATOM 753 C C . HIS A 1 93 ? 2.951 -8.633 -25.873 1.00 76.25 93 HIS A C 1
ATOM 755 O O . HIS A 1 93 ? 2.705 -9.651 -26.511 1.00 76.25 93 HIS A O 1
ATOM 761 N N . THR A 1 94 ? 2.719 -7.419 -26.377 1.00 77.56 94 THR A N 1
ATOM 762 C CA . THR A 1 94 ? 2.240 -7.203 -27.751 1.00 77.56 94 THR A CA 1
ATOM 763 C C . THR A 1 94 ? 3.387 -6.963 -28.719 1.00 77.56 94 THR A C 1
ATOM 765 O O . THR A 1 94 ? 3.413 -7.594 -29.773 1.00 77.56 94 THR A O 1
ATOM 768 N N . ASP A 1 95 ? 4.347 -6.120 -28.341 1.00 83.19 95 ASP A N 1
ATOM 769 C CA . ASP A 1 95 ? 5.280 -5.494 -29.280 1.00 83.19 95 ASP A CA 1
ATOM 770 C C . ASP A 1 95 ? 6.638 -6.201 -29.340 1.00 83.19 95 ASP A C 1
ATOM 772 O O . ASP A 1 95 ? 7.374 -6.039 -30.313 1.00 83.19 95 ASP A O 1
ATOM 776 N N . HIS A 1 96 ? 6.994 -7.000 -28.326 1.00 83.06 96 HIS A N 1
ATOM 777 C CA . HIS A 1 96 ? 8.251 -7.741 -28.326 1.00 83.06 96 HIS A CA 1
ATOM 778 C C . HIS A 1 96 ? 8.024 -9.209 -28.729 1.00 83.06 96 HIS A C 1
ATOM 780 O O . HIS A 1 96 ? 7.319 -9.931 -28.020 1.00 83.06 96 HIS A O 1
ATOM 786 N N . PRO A 1 97 ? 8.681 -9.720 -29.792 1.00 88.56 97 PRO A N 1
ATOM 787 C CA . PRO A 1 97 ? 8.397 -11.045 -30.355 1.00 88.56 97 PRO A CA 1
ATOM 788 C C . PRO A 1 97 ? 8.567 -12.184 -29.341 1.00 88.56 97 PRO A C 1
ATOM 790 O O . PRO A 1 97 ? 7.690 -13.037 -29.224 1.00 88.56 97 PRO A O 1
ATOM 793 N N . THR A 1 98 ? 9.646 -12.167 -28.548 1.00 82.69 98 THR A N 1
ATOM 794 C CA . THR A 1 98 ? 9.880 -13.173 -27.498 1.00 82.69 98 THR A CA 1
ATOM 795 C C . THR A 1 98 ? 8.775 -13.174 -26.434 1.00 82.69 98 THR A C 1
ATOM 797 O O . THR A 1 98 ? 8.198 -14.218 -26.146 1.00 82.69 98 THR A O 1
ATOM 800 N N . PHE A 1 99 ? 8.424 -12.015 -25.868 1.00 80.69 99 PHE A N 1
ATOM 801 C CA . PHE A 1 99 ? 7.387 -11.925 -24.831 1.00 80.69 99 PHE A CA 1
ATOM 802 C C . PHE A 1 99 ? 5.997 -12.252 -25.378 1.00 80.69 99 PHE A C 1
ATOM 804 O O . PHE A 1 99 ? 5.218 -12.919 -24.696 1.00 80.69 99 PHE A O 1
ATOM 811 N N . ASN A 1 100 ? 5.702 -11.852 -26.615 1.00 84.56 100 ASN A N 1
ATOM 812 C CA . ASN A 1 100 ? 4.463 -12.191 -27.307 1.00 84.56 100 ASN A CA 1
ATOM 813 C C . ASN A 1 100 ? 4.303 -13.708 -27.478 1.00 84.56 100 ASN A C 1
ATOM 815 O O . ASN A 1 100 ? 3.285 -14.270 -27.062 1.00 84.56 100 ASN A O 1
ATOM 819 N N . LYS A 1 101 ? 5.344 -14.377 -27.998 1.00 85.75 101 LYS A N 1
ATOM 820 C CA . LYS A 1 101 ? 5.401 -15.835 -28.191 1.00 85.75 101 LYS A CA 1
ATOM 821 C C . LYS A 1 101 ? 5.001 -16.589 -26.925 1.00 85.75 101 LYS A C 1
ATOM 823 O O . LYS A 1 101 ? 4.176 -17.501 -26.988 1.00 85.75 101 LYS A O 1
ATOM 828 N N . PHE A 1 102 ? 5.559 -16.206 -25.778 1.00 81.50 102 PHE A N 1
ATOM 829 C CA . PHE A 1 102 ? 5.267 -16.888 -24.522 1.00 81.50 102 PHE A CA 1
ATOM 830 C C . PHE A 1 102 ? 3.909 -16.489 -23.942 1.00 81.50 102 PHE A C 1
ATOM 832 O O . PHE A 1 102 ? 3.114 -17.376 -23.618 1.00 81.50 102 PHE A O 1
ATOM 839 N N . THR A 1 103 ? 3.593 -15.190 -23.891 1.00 77.44 103 THR A N 1
ATOM 840 C CA . THR A 1 103 ? 2.327 -14.677 -23.329 1.00 77.44 103 THR A CA 1
ATOM 841 C C . THR A 1 103 ? 1.107 -15.272 -24.031 1.00 77.44 103 THR A C 1
ATOM 843 O O . THR A 1 103 ? 0.136 -15.648 -23.378 1.00 77.44 103 THR A O 1
ATOM 846 N N . PHE A 1 104 ? 1.155 -15.414 -25.358 1.00 81.44 104 PHE A N 1
ATOM 847 C CA . PHE A 1 104 ? 0.050 -15.952 -26.158 1.00 81.44 104 PHE A CA 1
ATOM 848 C C . PHE A 1 104 ? 0.215 -17.435 -26.526 1.00 81.44 104 PHE A C 1
ATOM 850 O O . PHE A 1 104 ? -0.482 -17.935 -27.420 1.00 81.44 104 PHE A O 1
ATOM 857 N N . SER A 1 105 ? 1.094 -18.158 -25.827 1.00 84.94 105 SER A N 1
ATOM 858 C CA . SER A 1 105 ? 1.282 -19.598 -26.013 1.00 84.94 105 SER A CA 1
ATOM 859 C C . SER A 1 105 ? 0.007 -20.392 -25.695 1.00 84.94 105 SER A C 1
ATOM 861 O O . SER A 1 105 ? -0.833 -19.993 -24.881 1.00 84.94 105 SER A O 1
ATOM 863 N N . ASN A 1 106 ? -0.139 -21.568 -26.312 1.00 88.06 106 ASN A N 1
ATOM 864 C CA . ASN A 1 106 ? -1.291 -22.445 -26.060 1.00 88.06 106 ASN A CA 1
ATOM 865 C C . ASN A 1 106 ? -1.392 -22.868 -24.590 1.00 88.06 106 ASN A C 1
ATOM 867 O O . ASN A 1 106 ? -2.489 -23.054 -24.080 1.00 88.06 106 ASN A O 1
ATOM 871 N N . ARG A 1 107 ? -0.260 -22.935 -23.889 1.00 85.06 107 ARG A N 1
ATOM 872 C CA . ARG A 1 107 ? -0.179 -23.305 -22.476 1.00 85.06 107 ARG A CA 1
ATOM 873 C C . ARG A 1 107 ? -0.841 -22.269 -21.566 1.00 85.06 107 ARG A C 1
ATOM 875 O O . ARG A 1 107 ? -1.566 -22.635 -20.648 1.00 85.06 107 ARG A O 1
ATOM 882 N N . VAL A 1 108 ? -0.661 -20.978 -21.858 1.00 81.50 108 VAL A N 1
ATOM 883 C CA . VAL A 1 108 ? -1.374 -19.889 -21.161 1.00 81.50 108 VAL A CA 1
ATOM 884 C C . VAL A 1 108 ? -2.858 -19.919 -21.463 1.00 81.50 108 VAL A C 1
ATOM 886 O O . VAL A 1 108 ? -3.680 -19.768 -20.559 1.00 81.50 108 VAL A O 1
ATOM 889 N N . LYS A 1 109 ? -3.205 -20.110 -22.740 1.00 79.88 109 LYS A N 1
ATOM 890 C CA . LYS A 1 109 ? -4.601 -20.167 -23.182 1.00 79.88 109 LYS A CA 1
ATOM 891 C C . LYS A 1 109 ? -5.343 -21.315 -22.504 1.00 79.88 109 LYS A C 1
ATOM 893 O O . LYS A 1 109 ? -6.467 -21.113 -22.054 1.00 79.88 109 LYS A O 1
ATOM 898 N N . GLU A 1 110 ? -4.691 -22.465 -22.366 1.00 82.06 110 GLU A N 1
ATOM 899 C CA . GLU A 1 110 ? -5.226 -23.637 -21.680 1.00 82.06 110 GLU A CA 1
ATOM 900 C C . GLU A 1 110 ? -5.471 -23.356 -20.193 1.00 82.06 110 GLU A C 1
ATOM 902 O O . GLU A 1 110 ? -6.565 -23.600 -19.694 1.00 82.06 110 GLU A O 1
ATOM 907 N N . ILE A 1 111 ? -4.517 -22.731 -19.493 1.00 80.38 111 ILE A N 1
ATOM 908 C CA . ILE A 1 111 ? -4.729 -22.313 -18.098 1.00 80.38 111 ILE A CA 1
ATOM 909 C C . ILE A 1 111 ? -5.905 -21.331 -17.995 1.00 80.38 111 ILE A C 1
ATOM 911 O O . ILE A 1 111 ? -6.767 -21.489 -17.131 1.00 80.38 111 ILE A O 1
ATOM 915 N N . CYS A 1 112 ? -5.982 -20.325 -18.875 1.00 75.88 112 CYS A N 1
ATOM 916 C CA . CYS A 1 112 ? -7.116 -19.396 -18.904 1.00 75.88 112 CYS A CA 1
ATOM 917 C C . CYS A 1 112 ? -8.444 -20.145 -19.078 1.00 75.88 112 CYS A C 1
ATOM 919 O O . CYS A 1 112 ? -9.428 -19.841 -18.401 1.00 75.88 112 CYS A O 1
ATOM 921 N N . TRP A 1 113 ? -8.472 -21.133 -19.969 1.00 77.50 113 TRP A N 1
ATOM 922 C CA . TRP A 1 113 ? -9.649 -21.948 -20.228 1.00 77.50 113 TRP A CA 1
ATOM 923 C C . TRP A 1 113 ? -10.046 -22.790 -19.006 1.00 77.50 113 TRP A C 1
ATOM 925 O O . TRP A 1 113 ? -11.202 -22.726 -18.584 1.00 77.50 113 TRP A O 1
ATOM 935 N N . GLN A 1 114 ? -9.093 -23.467 -18.357 1.00 77.94 114 GLN A N 1
ATOM 936 C CA . GLN A 1 114 ? -9.321 -24.261 -17.140 1.00 77.94 114 GLN A CA 1
ATOM 937 C C . GLN A 1 114 ? -9.786 -23.413 -15.948 1.00 77.94 114 GLN A C 1
ATOM 939 O O . GLN A 1 114 ? -10.583 -23.861 -15.124 1.00 77.94 114 GLN A O 1
ATOM 944 N N . LEU A 1 115 ? -9.342 -22.156 -15.871 1.00 75.44 115 LEU A N 1
ATOM 945 C CA . LEU A 1 115 ? -9.811 -21.187 -14.876 1.00 75.44 115 LEU A CA 1
ATOM 946 C C . LEU A 1 115 ? -11.185 -20.576 -15.220 1.00 75.44 115 LEU A C 1
ATOM 948 O O . LEU A 1 115 ? -11.725 -19.792 -14.436 1.00 75.44 115 LEU A O 1
ATOM 952 N N . GLY A 1 116 ? -11.771 -20.929 -16.368 1.00 73.31 116 GLY A N 1
ATOM 953 C CA . GLY A 1 116 ? -13.105 -20.503 -16.791 1.00 73.31 116 GLY A CA 1
ATOM 954 C C . GLY A 1 116 ? -13.160 -19.138 -17.489 1.00 73.31 116 GLY A C 1
ATOM 955 O O . GLY A 1 116 ? -14.241 -18.543 -17.584 1.00 73.31 116 GLY A O 1
ATOM 956 N N . TYR A 1 117 ? -12.034 -18.615 -17.986 1.00 68.88 117 TYR A N 1
ATOM 957 C CA . TYR A 1 117 ? -12.015 -17.372 -18.762 1.00 68.88 117 TYR A CA 1
ATOM 958 C C . TYR A 1 117 ? -12.585 -17.596 -20.168 1.00 68.88 117 TYR A C 1
ATOM 960 O O . TYR A 1 117 ? -12.120 -18.442 -20.923 1.00 68.88 117 TYR A O 1
ATOM 968 N N . ARG A 1 118 ? -13.589 -16.793 -20.552 1.00 62.41 118 ARG A N 1
ATOM 969 C CA . ARG A 1 118 ? -14.251 -16.902 -21.871 1.00 62.41 118 ARG A CA 1
ATOM 970 C C . ARG A 1 118 ? -13.611 -16.055 -22.972 1.00 62.41 118 ARG A C 1
ATOM 972 O O . ARG A 1 118 ? -13.646 -16.432 -24.135 1.00 62.41 118 ARG A O 1
ATOM 979 N N . ARG A 1 119 ? -13.109 -14.869 -22.619 1.00 67.44 119 ARG A N 1
ATOM 980 C CA . ARG A 1 119 ? -12.395 -13.944 -23.516 1.00 67.44 119 ARG A CA 1
ATOM 981 C C . ARG A 1 119 ? -11.264 -13.284 -22.722 1.00 67.44 119 ARG A C 1
ATOM 983 O O . ARG A 1 119 ? -11.444 -12.150 -22.276 1.00 67.44 119 ARG A O 1
ATOM 990 N N . PRO A 1 120 ? -10.180 -14.022 -22.430 1.00 67.94 120 PRO A N 1
ATOM 991 C CA . PRO A 1 120 ? -9.054 -13.463 -21.700 1.00 67.94 120 PRO A CA 1
ATOM 992 C C . PRO A 1 120 ? -8.424 -12.334 -22.522 1.00 67.94 120 PRO A C 1
ATOM 994 O O . PRO A 1 120 ? -8.239 -12.459 -23.731 1.00 67.94 120 PRO A O 1
ATOM 997 N N . ALA A 1 121 ? -8.131 -11.227 -21.853 1.00 66.62 121 ALA A N 1
ATOM 998 C CA . ALA A 1 121 ? -7.345 -10.119 -22.375 1.00 66.62 121 ALA A CA 1
ATOM 999 C C . ALA A 1 121 ? -6.181 -9.890 -21.410 1.00 66.62 121 ALA A C 1
ATOM 1001 O O . ALA A 1 121 ? -6.274 -10.286 -20.246 1.00 66.62 121 ALA A O 1
ATOM 1002 N N . VAL A 1 122 ? -5.115 -9.249 -21.883 1.00 66.25 122 VAL A N 1
ATOM 1003 C CA . VAL A 1 122 ? -3.927 -8.935 -21.079 1.00 66.25 122 VAL A CA 1
ATOM 1004 C C . VAL A 1 122 ? -3.937 -7.430 -20.768 1.00 66.25 122 VAL A C 1
ATOM 1006 O O . VAL A 1 122 ? -3.367 -6.650 -21.524 1.00 66.25 122 VAL A O 1
ATOM 1009 N N . PRO A 1 123 ? -4.671 -6.966 -19.733 1.00 59.12 123 PRO A N 1
ATOM 1010 C CA . PRO A 1 123 ? -4.603 -5.581 -19.286 1.00 59.12 123 PRO A CA 1
ATOM 1011 C C . PRO A 1 123 ? -3.391 -5.378 -18.374 1.00 59.12 123 PRO A C 1
ATOM 1013 O O . PRO A 1 123 ? -3.000 -6.277 -17.637 1.00 59.12 123 PRO A O 1
ATOM 1016 N N . GLN A 1 124 ? -2.846 -4.162 -18.360 1.00 53.00 124 GLN A N 1
ATOM 1017 C CA . GLN A 1 124 ? -1.621 -3.886 -17.611 1.00 53.00 124 GLN A CA 1
ATOM 1018 C C . GLN A 1 124 ? -1.762 -2.949 -16.408 1.00 53.00 124 GLN A C 1
ATOM 1020 O O . GLN A 1 124 ? -0.882 -2.886 -15.555 1.00 53.00 124 GLN A O 1
ATOM 1025 N N . LYS A 1 125 ? -2.875 -2.224 -16.270 1.00 38.69 125 LYS A N 1
ATOM 1026 C CA . LYS A 1 125 ? -3.068 -1.342 -15.111 1.00 38.69 125 LYS A CA 1
ATOM 1027 C C . LYS A 1 125 ? -3.713 -2.098 -13.957 1.00 38.69 125 LYS A C 1
ATOM 1029 O O . LYS A 1 125 ? -4.910 -2.345 -14.015 1.00 38.69 125 LYS A O 1
ATOM 1034 N N . ASN A 1 126 ? -2.930 -2.386 -12.911 1.00 29.88 126 ASN A N 1
ATOM 1035 C CA . ASN A 1 126 ? -3.367 -2.640 -11.528 1.00 29.88 126 ASN A CA 1
ATOM 1036 C C . ASN A 1 126 ? -4.785 -3.227 -11.390 1.00 29.88 126 ASN A C 1
ATOM 1038 O O . ASN A 1 126 ? -5.669 -2.581 -10.833 1.00 29.88 126 ASN A O 1
ATOM 1042 N N . ALA A 1 127 ? -5.001 -4.428 -11.922 1.00 24.86 127 ALA A N 1
ATOM 1043 C CA . ALA A 1 127 ? -6.032 -5.375 -11.511 1.00 24.86 127 ALA A CA 1
ATOM 1044 C C . ALA A 1 127 ? -5.967 -6.597 -12.433 1.00 24.86 127 ALA A C 1
ATOM 1046 O O . ALA A 1 127 ? -6.321 -6.516 -13.604 1.00 24.86 127 ALA A O 1
ATOM 1047 N N . VAL A 1 128 ? -5.643 -7.744 -11.832 1.00 29.36 128 VAL A N 1
ATOM 1048 C CA . VAL A 1 128 ? -6.260 -9.025 -12.184 1.00 29.36 128 VAL A CA 1
ATOM 1049 C C . VAL A 1 128 ? -5.890 -9.571 -13.572 1.00 29.36 128 VAL A C 1
ATOM 1051 O O . VAL A 1 128 ? -6.684 -9.544 -14.504 1.00 29.36 128 VAL A O 1
ATOM 1054 N N . LEU A 1 129 ? -4.671 -10.103 -13.667 1.00 32.69 129 LEU A N 1
ATOM 1055 C CA . LEU A 1 129 ? -4.321 -11.457 -14.123 1.00 32.69 129 LEU A CA 1
ATOM 1056 C C . LEU A 1 129 ? -2.783 -11.494 -14.166 1.00 32.69 129 LEU A C 1
ATOM 1058 O O . LEU A 1 129 ? -2.180 -11.300 -15.215 1.00 32.69 129 LEU A O 1
ATOM 1062 N N . GLU A 1 130 ? -2.128 -11.666 -13.016 1.00 36.03 130 GLU A N 1
ATOM 1063 C CA . GLU A 1 130 ? -0.695 -11.991 -12.998 1.00 36.03 130 GLU A CA 1
ATOM 1064 C C . GLU A 1 130 ? -0.551 -13.418 -13.545 1.00 36.03 130 GLU A C 1
ATOM 1066 O O . GLU A 1 130 ? -0.578 -14.399 -12.804 1.00 36.03 130 GLU A O 1
ATOM 1071 N N . PHE A 1 131 ? -0.513 -13.542 -14.873 1.00 34.53 131 PHE A N 1
ATOM 1072 C CA . PHE A 1 131 ? 0.102 -14.680 -15.538 1.00 34.53 131 PHE A CA 1
ATOM 1073 C C . PHE A 1 131 ? 1.598 -14.438 -15.465 1.00 34.53 131 PHE A C 1
ATOM 1075 O O . PHE A 1 131 ? 2.123 -13.580 -16.167 1.00 34.53 131 PHE A O 1
ATOM 1082 N N . LEU A 1 132 ? 2.288 -15.183 -14.609 1.00 37.34 132 LEU A N 1
ATOM 1083 C CA . LEU A 1 132 ? 3.744 -15.140 -14.529 1.00 37.34 132 LEU A CA 1
ATOM 1084 C C . LEU A 1 132 ? 4.366 -15.920 -15.702 1.00 37.34 132 LEU A C 1
ATOM 1086 O O . LEU A 1 132 ? 5.106 -16.876 -15.510 1.00 37.34 132 LEU A O 1
ATOM 1090 N N . ILE A 1 133 ? 4.074 -15.510 -16.937 1.00 36.88 133 ILE A N 1
ATOM 1091 C CA . ILE A 1 133 ? 5.064 -15.648 -18.007 1.00 36.88 133 ILE A CA 1
ATOM 1092 C C . ILE A 1 133 ? 5.841 -14.352 -18.016 1.00 36.88 133 ILE A C 1
ATOM 1094 O O . ILE A 1 133 ? 5.651 -13.498 -18.874 1.00 36.88 133 ILE A O 1
ATOM 1098 N N . LEU A 1 134 ? 6.665 -14.216 -16.976 1.00 35.50 134 LEU A N 1
ATOM 1099 C CA . LEU A 1 134 ? 7.296 -12.970 -16.574 1.00 35.50 134 LEU A CA 1
ATOM 1100 C C . LEU A 1 134 ? 6.264 -11.864 -16.327 1.00 35.50 134 LEU A C 1
ATOM 1102 O O . LEU A 1 134 ? 5.263 -11.705 -17.013 1.00 35.50 134 LEU A O 1
ATOM 1106 N N . GLU A 1 135 ? 6.480 -11.079 -15.286 1.00 39.31 135 GLU A N 1
ATOM 1107 C CA . GLU A 1 135 ? 5.786 -9.803 -15.175 1.00 39.31 135 GLU A CA 1
ATOM 1108 C C . GLU A 1 135 ? 5.878 -9.116 -16.557 1.00 39.31 135 GLU A C 1
ATOM 1110 O O . GLU A 1 135 ? 6.967 -8.988 -17.118 1.00 39.31 135 GLU A O 1
ATOM 1115 N N . THR A 1 136 ? 4.751 -8.700 -17.149 1.00 40.66 136 THR A N 1
ATOM 1116 C CA . THR A 1 136 ? 4.737 -7.885 -18.387 1.00 40.66 136 THR A CA 1
ATOM 1117 C C . THR A 1 136 ? 5.562 -6.597 -18.235 1.00 40.66 136 THR A C 1
ATOM 1119 O O . THR A 1 136 ? 5.767 -5.858 -19.197 1.00 40.66 136 THR A O 1
ATOM 1122 N N . GLU A 1 137 ? 6.023 -6.334 -17.010 1.00 42.53 137 GLU A N 1
ATOM 1123 C CA . GLU A 1 137 ? 7.157 -5.502 -16.661 1.00 42.53 137 GLU A CA 1
ATOM 1124 C C . GLU A 1 137 ? 8.395 -6.345 -16.316 1.00 42.53 137 GLU A C 1
ATOM 1126 O O . GLU A 1 137 ? 8.428 -7.050 -15.311 1.00 42.53 137 GLU A O 1
ATOM 1131 N N . MET A 1 138 ? 9.474 -6.222 -17.079 1.00 49.47 138 MET A N 1
ATOM 1132 C CA . MET A 1 138 ? 10.725 -6.880 -16.710 1.00 49.47 138 MET A CA 1
ATOM 1133 C C . MET A 1 138 ? 11.441 -6.099 -15.610 1.00 49.47 138 MET A C 1
ATOM 1135 O O . MET A 1 138 ? 12.038 -5.067 -15.903 1.00 49.47 138 MET A O 1
ATOM 1139 N N . LEU A 1 139 ? 11.440 -6.586 -14.367 1.00 49.50 139 LEU A N 1
ATOM 1140 C CA . LEU A 1 139 ? 12.244 -5.995 -13.292 1.00 49.50 139 LEU A CA 1
ATOM 1141 C C . LEU A 1 139 ? 13.713 -6.469 -13.408 1.00 49.50 139 LEU A C 1
ATOM 1143 O O . LEU A 1 139 ? 14.036 -7.565 -12.937 1.00 49.50 139 LEU A O 1
ATOM 1147 N N . CYS A 1 140 ? 14.627 -5.681 -14.007 1.00 49.28 140 CYS A N 1
ATOM 1148 C CA . CYS A 1 140 ? 16.028 -6.121 -14.230 1.00 49.28 140 CYS A CA 1
ATOM 1149 C C . CYS A 1 140 ? 16.724 -6.529 -12.901 1.00 49.28 140 CYS A C 1
ATOM 1151 O O . CYS A 1 140 ? 17.503 -7.483 -12.887 1.00 49.28 140 CYS A O 1
ATOM 1153 N N . ARG A 1 141 ? 16.356 -5.942 -11.742 1.00 46.47 141 ARG A N 1
ATOM 1154 C CA . ARG A 1 141 ? 16.847 -6.373 -10.407 1.00 46.47 141 ARG A CA 1
ATOM 1155 C C . ARG A 1 141 ? 16.539 -7.840 -10.068 1.00 46.47 141 ARG A C 1
ATOM 1157 O O . ARG A 1 141 ? 17.381 -8.522 -9.477 1.00 46.47 141 ARG A O 1
ATOM 1164 N N . LYS A 1 142 ? 15.345 -8.340 -10.414 1.00 44.81 142 LYS A N 1
ATOM 1165 C CA . LYS A 1 142 ? 14.967 -9.748 -10.183 1.00 44.81 142 LYS A CA 1
ATOM 1166 C C . LYS A 1 142 ? 15.738 -10.681 -11.120 1.00 44.81 142 LYS A C 1
ATOM 1168 O O . LYS A 1 142 ? 16.146 -11.753 -10.674 1.00 44.81 142 LYS A O 1
ATOM 1173 N N . LEU A 1 143 ? 16.010 -10.258 -12.360 1.00 41.56 143 LEU A N 1
ATOM 1174 C CA . LEU A 1 143 ? 16.830 -11.023 -13.312 1.00 41.56 143 LEU A CA 1
ATOM 1175 C C . LEU A 1 143 ? 18.268 -11.200 -12.808 1.00 41.56 143 LEU A C 1
ATOM 1177 O O . LEU A 1 143 ? 18.771 -12.319 -12.782 1.00 41.56 143 LEU A O 1
ATOM 1181 N N . ILE A 1 144 ? 18.911 -10.121 -12.346 1.00 42.28 144 ILE A N 1
ATOM 1182 C CA . ILE A 1 144 ? 20.297 -10.164 -11.847 1.00 42.28 144 ILE A CA 1
ATOM 1183 C C . ILE A 1 144 ? 20.410 -11.036 -10.591 1.00 42.28 144 ILE A C 1
ATOM 1185 O O . ILE A 1 144 ? 21.303 -11.878 -10.487 1.00 42.28 144 ILE A O 1
ATOM 1189 N N . THR A 1 145 ? 19.471 -10.881 -9.653 1.00 37.03 145 THR A N 1
ATOM 1190 C CA . THR A 1 145 ? 19.475 -11.651 -8.398 1.00 37.03 145 THR A CA 1
ATOM 1191 C C . THR A 1 145 ? 19.239 -13.148 -8.654 1.00 37.03 145 THR A C 1
ATOM 1193 O O . THR A 1 145 ? 19.820 -13.996 -7.976 1.00 37.03 145 THR A O 1
ATOM 1196 N N . SER A 1 146 ? 18.430 -13.486 -9.664 1.00 37.31 146 SER A N 1
ATOM 1197 C CA . SER A 1 146 ? 18.192 -14.869 -10.109 1.00 37.31 146 SER A CA 1
ATOM 1198 C C . SER A 1 146 ? 19.398 -15.446 -10.867 1.00 37.31 146 SER A C 1
ATOM 1200 O O . SER A 1 146 ? 19.735 -16.619 -10.690 1.00 37.31 146 SER A O 1
ATOM 1202 N N . ALA A 1 147 ? 20.119 -14.615 -11.633 1.00 33.16 147 ALA A N 1
ATOM 1203 C CA . ALA A 1 147 ? 21.343 -14.989 -12.346 1.00 33.16 147 ALA A CA 1
ATOM 1204 C C . ALA A 1 147 ? 22.503 -15.337 -11.397 1.00 33.16 147 ALA A C 1
ATOM 1206 O O . ALA A 1 147 ? 23.218 -16.308 -11.637 1.00 33.16 147 ALA A O 1
ATOM 1207 N N . GLN A 1 148 ? 22.650 -14.623 -10.274 1.00 30.16 148 GLN A N 1
ATOM 1208 C CA . GLN A 1 148 ? 23.625 -14.980 -9.232 1.00 30.16 148 GLN A CA 1
ATOM 1209 C C . GLN A 1 148 ? 23.298 -16.308 -8.528 1.00 30.16 148 GLN A C 1
ATOM 1211 O O . GLN A 1 148 ? 24.197 -16.947 -7.985 1.00 30.16 148 GLN A O 1
ATOM 1216 N N . LYS A 1 149 ? 22.031 -16.745 -8.551 1.00 28.50 149 LYS A N 1
ATOM 1217 C CA . LYS A 1 149 ? 21.571 -17.984 -7.908 1.00 28.50 149 LYS A CA 1
ATOM 1218 C C . LYS A 1 149 ? 21.395 -19.174 -8.857 1.00 28.50 149 LYS A C 1
ATOM 1220 O O . LYS A 1 149 ? 21.041 -20.238 -8.368 1.00 28.50 149 LYS A O 1
ATOM 1225 N N . ARG A 1 150 ? 21.659 -19.047 -10.169 1.00 28.69 150 ARG A N 1
ATOM 1226 C CA . ARG A 1 150 ? 21.401 -20.109 -11.175 1.00 28.69 150 ARG A CA 1
ATOM 1227 C C . ARG A 1 150 ? 19.969 -20.682 -11.116 1.00 28.69 150 ARG A C 1
ATOM 1229 O O . ARG A 1 150 ? 19.744 -21.829 -11.477 1.00 28.69 150 ARG A O 1
ATOM 1236 N N . VAL A 1 151 ? 18.995 -19.888 -10.673 1.00 37.22 151 VAL A N 1
ATOM 1237 C CA . VAL A 1 151 ? 17.588 -20.302 -10.603 1.00 37.22 151 VAL A CA 1
ATOM 1238 C C . VAL A 1 151 ? 16.749 -19.163 -11.152 1.00 37.22 151 VAL A C 1
ATOM 1240 O O . VAL A 1 151 ? 16.348 -18.258 -10.425 1.00 37.22 151 VAL A O 1
ATOM 1243 N N . PHE A 1 152 ? 16.499 -19.193 -12.456 1.00 37.50 152 PHE A N 1
ATOM 1244 C CA . PHE A 1 152 ? 15.245 -18.636 -12.936 1.00 37.50 152 PHE A CA 1
ATOM 1245 C C . PHE A 1 152 ? 14.141 -19.617 -12.542 1.00 37.50 152 PHE A C 1
ATOM 1247 O O . PHE A 1 152 ? 14.322 -20.820 -12.743 1.00 37.50 152 PHE A O 1
ATOM 1254 N N . PRO A 1 153 ? 13.014 -19.156 -11.988 1.00 47.75 153 PRO A N 1
ATOM 1255 C CA . PRO A 1 153 ? 11.911 -20.056 -11.728 1.00 47.75 153 PRO A CA 1
ATOM 1256 C C . PRO A 1 153 ? 11.342 -20.525 -13.072 1.00 47.75 153 PRO A C 1
ATOM 1258 O O . PRO A 1 153 ? 10.781 -19.732 -13.825 1.00 47.75 153 PRO A O 1
ATOM 1261 N N . SER A 1 154 ? 11.459 -21.825 -13.348 1.00 43.81 154 SER A N 1
ATOM 1262 C CA . SER A 1 154 ? 10.632 -22.512 -14.347 1.00 43.81 154 SER A CA 1
ATOM 1263 C C . SER A 1 154 ? 9.148 -22.441 -13.959 1.00 43.81 154 SER A C 1
ATOM 1265 O O . SER A 1 154 ? 8.268 -22.658 -14.787 1.00 43.81 154 SER A O 1
ATOM 1267 N N . SER A 1 155 ? 8.852 -22.113 -12.697 1.00 38.88 155 SER A N 1
ATOM 1268 C CA . SER A 1 155 ? 7.515 -22.086 -12.122 1.00 38.88 155 SER A CA 1
ATOM 1269 C C . SER A 1 155 ? 6.746 -20.784 -12.395 1.00 38.88 155 SER A C 1
ATOM 1271 O O . SER A 1 155 ? 7.282 -19.686 -12.245 1.00 38.88 155 SER A O 1
ATOM 1273 N N . ILE A 1 156 ? 5.450 -20.899 -12.701 1.00 46.94 156 ILE A N 1
ATOM 1274 C CA . ILE A 1 156 ? 4.512 -19.771 -12.854 1.00 46.94 156 ILE A CA 1
ATOM 1275 C C . ILE A 1 156 ? 3.592 -19.668 -11.632 1.00 46.94 156 ILE A C 1
ATOM 1277 O O . ILE A 1 156 ? 3.071 -20.670 -11.144 1.00 46.94 156 ILE A O 1
ATOM 1281 N N . LEU A 1 157 ? 3.364 -18.445 -11.148 1.00 38.75 157 LEU A N 1
ATOM 1282 C CA . LEU A 1 157 ? 2.382 -18.131 -10.108 1.00 38.75 157 LEU A CA 1
ATOM 1283 C C . LEU A 1 157 ? 1.123 -17.548 -10.764 1.00 38.75 157 LEU A C 1
ATOM 1285 O O . LEU A 1 157 ? 1.227 -16.646 -11.588 1.00 38.75 157 LEU A O 1
ATOM 1289 N N . ILE A 1 158 ? -0.058 -18.053 -10.414 1.00 47.56 158 ILE A N 1
ATOM 1290 C CA . ILE A 1 158 ? -1.343 -17.619 -10.989 1.00 47.56 158 ILE A CA 1
ATOM 1291 C C . ILE A 1 158 ? -2.216 -17.022 -9.890 1.00 47.56 158 ILE A C 1
ATOM 1293 O O . ILE A 1 158 ? -2.436 -17.700 -8.890 1.00 47.56 158 ILE A O 1
ATOM 1297 N N . PHE A 1 159 ? -2.801 -15.835 -10.105 1.00 40.78 159 PHE A N 1
ATOM 1298 C CA . PHE A 1 159 ? -3.707 -15.154 -9.160 1.00 40.78 159 PHE A CA 1
ATOM 1299 C C . PHE A 1 159 ? -5.177 -15.096 -9.610 1.00 40.78 159 PHE A C 1
ATOM 1301 O O . PHE A 1 159 ? -5.489 -15.092 -10.801 1.00 40.78 159 PHE A O 1
ATOM 1308 N N . ARG A 1 160 ? -6.109 -15.031 -8.645 1.00 41.34 160 ARG A N 1
ATOM 1309 C CA . ARG A 1 160 ? -7.563 -15.001 -8.901 1.00 41.34 160 ARG A CA 1
ATOM 1310 C C . ARG A 1 160 ? -8.116 -13.612 -9.214 1.00 41.34 160 ARG A C 1
ATOM 1312 O O . ARG A 1 160 ? -7.884 -12.656 -8.482 1.00 41.34 160 ARG A O 1
ATOM 1319 N N . GLY A 1 161 ? -8.948 -13.547 -10.258 1.00 44.75 161 GLY A N 1
ATOM 1320 C CA . GLY A 1 161 ? -9.625 -12.337 -10.717 1.00 44.75 161 GLY A CA 1
ATOM 1321 C C . GLY A 1 161 ? -11.130 -12.196 -10.481 1.00 44.75 161 GLY A C 1
ATOM 1322 O O . GLY A 1 161 ? -11.839 -13.196 -10.403 1.00 44.75 161 GLY A O 1
ATOM 1323 N N . THR A 1 162 ? -11.639 -10.956 -10.414 1.00 31.84 162 THR A N 1
ATOM 1324 C CA . THR A 1 162 ? -13.074 -10.606 -10.281 1.00 31.84 162 THR A CA 1
ATOM 1325 C C . THR A 1 162 ? -13.762 -10.304 -11.642 1.00 31.84 162 THR A C 1
ATOM 1327 O O . THR A 1 162 ? -13.110 -9.903 -12.599 1.00 31.84 162 THR A O 1
ATOM 1330 N N . LYS A 1 163 ? -15.083 -10.571 -11.755 1.00 33.09 163 LYS A N 1
ATOM 1331 C CA . LYS A 1 163 ? -15.910 -10.665 -13.001 1.00 33.09 163 LYS A CA 1
ATOM 1332 C C . LYS A 1 163 ? -16.263 -9.313 -13.693 1.00 33.09 163 LYS A C 1
ATOM 1334 O O . LYS A 1 163 ? -16.299 -8.288 -13.025 1.00 33.09 163 LYS A O 1
ATOM 1339 N N . THR A 1 164 ? -16.613 -9.330 -14.998 1.00 32.03 164 THR A N 1
ATOM 1340 C CA . THR A 1 164 ? -16.830 -8.166 -15.917 1.00 32.03 164 THR A CA 1
ATOM 1341 C C . THR A 1 164 ? -18.292 -7.915 -16.389 1.00 32.03 164 THR A C 1
ATOM 1343 O O . THR A 1 164 ? -19.093 -8.849 -16.436 1.00 32.03 164 THR A O 1
ATOM 1346 N N . LYS A 1 165 ? -18.633 -6.666 -16.797 1.00 29.91 165 LYS A N 1
ATOM 1347 C CA . LYS A 1 165 ? -19.929 -6.217 -17.397 1.00 29.91 165 LYS A CA 1
ATOM 1348 C C . LYS A 1 165 ? -19.712 -5.392 -18.697 1.00 29.91 165 LYS A C 1
ATOM 1350 O O . LYS A 1 165 ? -18.645 -4.813 -18.864 1.00 29.91 165 LYS A O 1
ATOM 1355 N N . VAL A 1 166 ? -20.696 -5.362 -19.613 1.00 32.19 166 VAL A N 1
ATOM 1356 C CA . VAL A 1 166 ? -20.614 -4.845 -21.012 1.00 32.19 166 VAL A CA 1
ATOM 1357 C C . VAL A 1 166 ? -21.203 -3.425 -21.155 1.00 32.19 166 VAL A C 1
ATOM 1359 O O . VAL A 1 166 ? -22.268 -3.175 -20.596 1.00 32.19 166 VAL A O 1
ATOM 1362 N N . VAL A 1 167 ? -20.566 -2.526 -21.929 1.00 28.27 167 VAL A N 1
ATOM 1363 C CA . VAL A 1 167 ? -21.087 -1.185 -22.308 1.00 28.27 167 VAL A CA 1
ATOM 1364 C C . VAL A 1 167 ? -20.793 -0.904 -23.804 1.00 28.27 167 VAL A C 1
ATOM 1366 O O . VAL A 1 167 ? -19.714 -1.293 -24.251 1.00 28.27 167 VAL A O 1
ATOM 1369 N N . PRO A 1 168 ? -21.693 -0.267 -24.589 1.00 29.22 168 PRO A N 1
ATOM 1370 C CA . PRO A 1 168 ? -21.519 -0.061 -26.036 1.00 29.22 168 PRO A CA 1
ATOM 1371 C C . PRO A 1 168 ? -20.793 1.253 -26.400 1.00 29.22 168 PRO A C 1
ATOM 1373 O O . PRO A 1 168 ? -20.843 2.212 -25.632 1.00 29.22 168 PRO A O 1
ATOM 1376 N N . ASN A 1 169 ? -20.156 1.318 -27.585 1.00 31.38 169 ASN A N 1
ATOM 1377 C CA . ASN A 1 169 ? -19.499 2.528 -28.117 1.00 31.38 169 ASN A CA 1
ATOM 1378 C C . ASN A 1 169 ? -19.759 2.764 -29.630 1.00 31.38 169 ASN A C 1
ATOM 1380 O O . ASN A 1 169 ? -20.139 1.851 -30.360 1.00 31.38 169 ASN A O 1
ATOM 1384 N N . LEU A 1 170 ? -19.549 4.010 -30.079 1.00 36.81 170 LEU A N 1
ATOM 1385 C CA . LEU A 1 170 ? -20.186 4.687 -31.228 1.00 36.81 170 LEU A CA 1
ATOM 1386 C C . LEU A 1 170 ? -19.697 4.378 -32.667 1.00 36.81 170 LEU A C 1
ATOM 1388 O O . LEU A 1 170 ? -20.058 5.114 -33.576 1.00 36.81 170 LEU A O 1
ATOM 1392 N N . HIS A 1 171 ? -18.907 3.332 -32.924 1.00 32.25 171 HIS A N 1
ATOM 1393 C CA . HIS A 1 171 ? -18.361 3.066 -34.277 1.00 32.25 171 HIS A CA 1
ATOM 1394 C C . HIS A 1 171 ? -18.597 1.639 -34.798 1.00 32.25 171 HIS A C 1
ATOM 1396 O O . HIS A 1 171 ? -17.849 1.149 -35.637 1.00 32.25 171 HIS A O 1
ATOM 1402 N N . GLY A 1 172 ? -19.636 0.949 -34.318 1.00 35.66 172 GLY A N 1
ATOM 1403 C CA . GLY A 1 172 ? -20.094 -0.320 -34.910 1.00 35.66 172 GLY A CA 1
ATOM 1404 C C . GLY A 1 172 ? -19.135 -1.515 -34.787 1.00 35.66 172 GLY A C 1
ATOM 1405 O O . GLY A 1 172 ? -19.515 -2.627 -35.137 1.00 35.66 172 GLY A O 1
ATOM 1406 N N . ALA A 1 173 ? -17.930 -1.331 -34.242 1.00 29.52 173 ALA A N 1
ATOM 1407 C CA . ALA A 1 173 ? -17.049 -2.411 -33.821 1.00 29.52 173 ALA A CA 1
ATOM 1408 C C . ALA A 1 173 ? -17.255 -2.665 -32.319 1.00 29.52 173 ALA A C 1
ATOM 1410 O O . ALA A 1 173 ? -17.027 -1.779 -31.491 1.00 29.52 173 ALA A O 1
ATOM 1411 N N . GLU A 1 174 ? -17.702 -3.871 -31.955 1.00 28.38 174 GLU A N 1
ATOM 1412 C CA . GLU A 1 174 ? -17.846 -4.307 -30.560 1.00 28.38 174 GLU A CA 1
ATOM 1413 C C . GLU A 1 174 ? -16.472 -4.533 -29.902 1.00 28.38 174 GLU A C 1
ATOM 1415 O O . GLU A 1 174 ? -16.050 -5.660 -29.626 1.00 28.38 174 GLU A O 1
ATOM 1420 N N . THR A 1 175 ? -15.738 -3.460 -29.627 1.00 30.73 175 THR A N 1
ATOM 1421 C CA . THR A 1 175 ? -14.491 -3.536 -28.868 1.00 30.73 175 THR A CA 1
ATOM 1422 C C . THR A 1 175 ? -14.836 -3.659 -27.385 1.00 30.73 175 THR A C 1
ATOM 1424 O O . THR A 1 175 ? -15.320 -2.716 -26.758 1.00 30.73 175 THR A O 1
ATOM 1427 N N . LYS A 1 176 ? -14.601 -4.837 -26.796 1.00 29.52 176 LYS A N 1
ATOM 1428 C CA . LYS A 1 176 ? -14.724 -5.063 -25.347 1.00 29.52 176 LYS A CA 1
ATOM 1429 C C . LYS A 1 176 ? -13.601 -4.325 -24.616 1.00 29.52 176 LYS A C 1
ATOM 1431 O O . LYS A 1 176 ? -12.580 -4.916 -24.282 1.00 29.52 176 LYS A O 1
ATOM 1436 N N . VAL A 1 177 ? -13.779 -3.029 -24.387 1.00 32.41 177 VAL A N 1
ATOM 1437 C CA . VAL A 1 177 ? -12.843 -2.216 -23.607 1.00 32.41 177 VAL A CA 1
ATOM 1438 C C . VAL A 1 177 ? -13.053 -2.518 -22.122 1.00 32.41 177 VAL A C 1
ATOM 1440 O O . VAL A 1 177 ? -14.124 -2.280 -21.565 1.00 32.41 177 VAL A O 1
ATOM 1443 N N . VAL A 1 178 ? -12.019 -3.066 -21.482 1.00 39.12 178 VAL A N 1
ATOM 1444 C CA . VAL A 1 178 ? -11.949 -3.269 -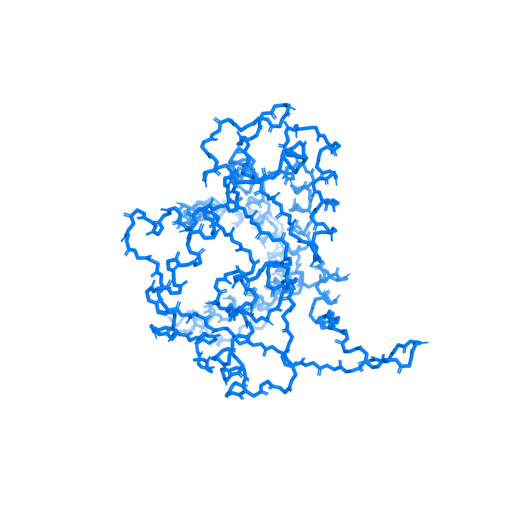20.031 1.00 39.12 178 VAL A CA 1
ATOM 1445 C C . VAL A 1 178 ? -11.756 -1.903 -19.375 1.00 39.12 178 VAL A C 1
ATOM 1447 O O . VAL A 1 178 ? -10.637 -1.431 -19.213 1.00 39.12 178 VAL A O 1
ATOM 1450 N N . VAL A 1 179 ? -12.848 -1.242 -19.004 1.00 32.69 179 VAL A N 1
ATOM 1451 C CA . VAL A 1 179 ? -12.783 -0.133 -18.049 1.00 32.69 179 VAL A CA 1
ATOM 1452 C C . VAL A 1 179 ? -13.031 -0.748 -16.675 1.00 32.69 179 VAL A C 1
ATOM 1454 O O . VAL A 1 179 ? -14.087 -1.363 -16.500 1.00 32.69 179 VAL A O 1
ATOM 1457 N N . PRO A 1 180 ? -12.111 -0.641 -15.696 1.00 37.06 180 PRO A N 1
ATOM 1458 C CA . PRO A 1 180 ? -12.434 -1.037 -14.338 1.00 37.06 180 PRO A CA 1
ATOM 1459 C C . PRO A 1 180 ? -13.621 -0.183 -13.905 1.00 37.06 180 PRO A C 1
ATOM 1461 O O . PRO A 1 180 ? -13.505 1.036 -13.738 1.00 37.06 180 PRO A O 1
ATOM 1464 N N . GLU A 1 181 ? -14.788 -0.809 -13.748 1.00 38.53 181 GLU A N 1
ATOM 1465 C CA . GLU A 1 181 ? -15.849 -0.197 -12.974 1.00 38.53 181 GLU A CA 1
ATOM 1466 C C . GLU A 1 181 ? -15.212 0.055 -11.616 1.00 38.53 181 GLU A C 1
ATOM 1468 O O . GLU A 1 181 ? -14.871 -0.895 -10.912 1.00 38.53 181 GLU A O 1
ATOM 1473 N N . LYS A 1 182 ? -14.936 1.330 -11.300 1.00 37.69 182 LYS A N 1
ATOM 1474 C CA . LYS A 1 182 ? -14.488 1.726 -9.967 1.00 37.69 182 LYS A CA 1
ATOM 1475 C C . LYS A 1 182 ? -15.422 0.992 -9.017 1.00 37.69 182 LYS A C 1
ATOM 1477 O O . LYS A 1 182 ? -16.617 1.302 -9.014 1.00 37.69 182 LYS A O 1
ATOM 1482 N N . THR A 1 183 ? -14.891 -0.005 -8.306 1.00 47.16 183 THR A N 1
ATOM 1483 C CA . THR A 1 183 ? -15.636 -0.842 -7.366 1.00 47.16 183 THR A CA 1
ATOM 1484 C C . THR A 1 183 ? -16.524 0.094 -6.567 1.00 47.16 183 THR A C 1
ATOM 1486 O O . THR A 1 183 ? -16.065 1.191 -6.250 1.00 47.16 183 THR A O 1
ATOM 1489 N N . LEU A 1 184 ? -17.766 -0.267 -6.236 1.00 47.09 184 LEU A N 1
ATOM 1490 C CA . LEU A 1 184 ? -18.595 0.602 -5.389 1.00 47.09 184 LEU A CA 1
ATOM 1491 C C . LEU A 1 184 ? -17.769 1.079 -4.178 1.00 47.09 184 LEU A C 1
ATOM 1493 O O . LEU A 1 184 ? -17.706 2.265 -3.905 1.00 47.09 184 LEU A O 1
ATOM 1497 N N . ILE A 1 185 ? -16.965 0.165 -3.628 1.00 47.75 185 ILE A N 1
ATOM 1498 C CA . ILE A 1 185 ? -15.863 0.390 -2.687 1.00 47.75 185 ILE A CA 1
ATOM 1499 C C . ILE A 1 185 ? -14.896 1.495 -3.165 1.00 47.75 185 ILE A C 1
ATOM 1501 O O . ILE A 1 185 ? -14.863 2.541 -2.549 1.00 47.75 185 ILE A O 1
ATOM 1505 N N . ASN A 1 186 ? -14.170 1.377 -4.279 1.00 47.06 186 ASN A N 1
ATOM 1506 C CA . ASN A 1 186 ? -13.268 2.435 -4.779 1.00 47.06 186 ASN A CA 1
ATOM 1507 C C . ASN A 1 186 ? -13.961 3.771 -5.134 1.00 47.06 186 ASN A C 1
ATOM 1509 O O . ASN A 1 186 ? -13.343 4.829 -5.022 1.00 47.06 186 ASN A O 1
ATOM 1513 N N . LYS A 1 187 ? -15.239 3.766 -5.536 1.00 49.38 187 LYS A N 1
ATOM 1514 C CA . LYS A 1 187 ? -16.059 4.984 -5.695 1.00 49.38 187 LYS A CA 1
ATOM 1515 C C . LYS A 1 187 ? -16.397 5.606 -4.335 1.00 49.38 187 LYS A C 1
ATOM 1517 O O . LYS A 1 187 ? -16.296 6.823 -4.202 1.00 49.38 187 LYS A O 1
ATOM 1522 N N . PHE A 1 188 ? -16.748 4.789 -3.340 1.00 49.06 188 PHE A N 1
ATOM 1523 C CA . PHE A 1 188 ? -17.033 5.213 -1.968 1.00 49.06 188 PHE A CA 1
ATOM 1524 C C . PHE A 1 188 ? -15.766 5.697 -1.251 1.00 49.06 188 PHE A C 1
ATOM 1526 O O . PHE A 1 188 ? -15.755 6.806 -0.740 1.00 49.06 188 PHE A O 1
ATOM 1533 N N . PHE A 1 189 ? -14.675 4.935 -1.290 1.00 52.09 189 PHE A N 1
ATOM 1534 C CA . PHE A 1 189 ? -13.380 5.283 -0.706 1.00 52.09 189 PHE A CA 1
ATOM 1535 C C . PHE A 1 189 ? -12.702 6.448 -1.439 1.00 52.09 189 PHE A C 1
ATOM 1537 O O . PHE A 1 189 ? -12.027 7.239 -0.802 1.00 52.09 189 PHE A O 1
ATOM 1544 N N . GLY A 1 190 ? -12.902 6.620 -2.751 1.00 56.25 190 GLY A N 1
ATOM 1545 C CA . GLY A 1 190 ? -12.355 7.768 -3.482 1.00 56.25 190 GLY A CA 1
ATOM 1546 C C . GLY A 1 190 ? -13.125 9.073 -3.242 1.00 56.25 190 GLY A C 1
ATOM 1547 O O . GLY A 1 190 ? -12.514 10.117 -3.035 1.00 56.25 190 GLY A O 1
ATOM 1548 N N . LYS A 1 191 ? -14.467 9.029 -3.259 1.00 56.69 191 LYS A N 1
ATOM 1549 C CA . LYS A 1 191 ? -15.327 10.222 -3.111 1.00 56.69 191 LYS A CA 1
ATOM 1550 C C . LYS A 1 191 ? -15.613 10.587 -1.649 1.00 56.69 191 LYS A C 1
ATOM 1552 O O . LYS A 1 191 ? -15.836 11.754 -1.349 1.00 56.69 191 LYS A O 1
ATOM 1557 N N . TYR A 1 192 ? -15.588 9.607 -0.749 1.00 69.12 192 TYR A N 1
ATOM 1558 C CA . TYR A 1 192 ? -15.914 9.759 0.669 1.00 69.12 192 TYR A CA 1
ATOM 1559 C C . TYR A 1 192 ? -14.794 9.245 1.581 1.00 69.12 192 TYR A C 1
ATOM 1561 O O . TYR A 1 192 ? -15.085 8.760 2.670 1.00 69.12 192 TYR A O 1
ATOM 1569 N N . LEU A 1 193 ? -13.524 9.377 1.170 1.00 75.44 193 LEU A N 1
ATOM 1570 C CA . LEU A 1 193 ? -12.357 8.871 1.913 1.00 75.44 193 LEU A CA 1
ATOM 1571 C C . LEU A 1 193 ? -12.367 9.269 3.396 1.00 75.44 193 LEU A C 1
ATOM 1573 O O . LEU A 1 193 ? -12.009 8.481 4.267 1.00 75.44 193 LEU A O 1
ATOM 1577 N N . LEU A 1 194 ? -12.811 10.495 3.684 1.00 79.69 194 LEU A N 1
ATOM 1578 C CA . LEU A 1 194 ? -12.988 10.981 5.047 1.00 79.69 194 LEU A CA 1
ATOM 1579 C C . LEU A 1 194 ? -14.039 10.157 5.804 1.00 79.69 194 LEU A C 1
ATOM 1581 O O . LEU A 1 194 ? -13.746 9.641 6.874 1.00 79.69 194 LEU A O 1
ATOM 1585 N N . ILE A 1 195 ? -15.230 9.978 5.227 1.00 81.56 195 ILE A N 1
ATOM 1586 C CA . ILE A 1 195 ? -16.344 9.244 5.845 1.00 81.56 195 ILE A CA 1
ATOM 1587 C C . ILE A 1 195 ? -15.983 7.772 6.032 1.00 81.56 195 ILE A C 1
ATOM 1589 O O . ILE A 1 195 ? -16.241 7.209 7.093 1.00 81.56 195 ILE A O 1
ATOM 1593 N N . THR A 1 196 ? -15.363 7.143 5.031 1.00 81.38 196 THR A N 1
ATOM 1594 C CA . THR A 1 196 ? -14.945 5.743 5.136 1.00 81.38 196 THR A CA 1
ATOM 1595 C C . THR A 1 196 ? -13.905 5.571 6.235 1.00 81.38 196 THR A C 1
ATOM 1597 O O . THR A 1 196 ? -14.040 4.654 7.038 1.00 81.38 196 THR A O 1
ATOM 1600 N N . ASN A 1 197 ? -12.930 6.480 6.346 1.00 80.31 197 ASN A N 1
ATOM 1601 C CA . ASN A 1 197 ? -11.935 6.436 7.418 1.00 80.31 197 ASN A CA 1
ATOM 1602 C C . ASN A 1 197 ? -12.584 6.656 8.792 1.00 80.31 197 ASN A C 1
ATOM 1604 O O . ASN A 1 197 ? -12.355 5.864 9.695 1.00 80.31 197 ASN A O 1
ATOM 1608 N N . THR A 1 198 ? -13.457 7.655 8.932 1.00 87.00 198 THR A N 1
ATOM 1609 C CA . THR A 1 198 ? -14.236 7.919 10.153 1.00 87.00 198 THR A CA 1
ATOM 1610 C C . THR A 1 198 ? -15.025 6.694 10.613 1.00 87.00 198 THR A C 1
ATOM 1612 O O . THR A 1 198 ? -14.848 6.232 11.737 1.00 87.00 198 THR A O 1
ATOM 1615 N N . VAL A 1 199 ? -15.868 6.133 9.744 1.00 88.31 199 VAL A N 1
ATOM 1616 C CA . VAL A 1 199 ? -16.737 5.006 10.109 1.00 88.31 199 VAL A CA 1
ATOM 1617 C C . VAL A 1 199 ? -15.918 3.738 10.350 1.00 88.31 199 VAL A C 1
ATOM 1619 O O . VAL A 1 199 ? -16.176 3.020 11.313 1.00 88.31 199 VAL A O 1
ATOM 1622 N N . SER A 1 200 ? -14.907 3.468 9.518 1.00 84.75 200 SER A N 1
ATOM 1623 C CA . SER A 1 200 ? -14.055 2.284 9.685 1.00 84.75 200 SER A CA 1
ATOM 1624 C C . SER A 1 200 ? -13.269 2.309 11.000 1.00 84.75 200 SER A C 1
ATOM 1626 O O . SER A 1 200 ? -13.210 1.282 11.673 1.00 84.75 200 SER A O 1
ATOM 1628 N N . SER A 1 201 ? -12.754 3.471 11.423 1.00 86.69 201 SER A N 1
ATOM 1629 C CA . SER A 1 201 ? -12.093 3.629 12.723 1.00 86.69 201 SER A CA 1
ATOM 1630 C C . SER A 1 201 ? -13.048 3.377 13.889 1.00 86.69 201 SER A C 1
ATOM 1632 O O . SER A 1 201 ? -12.690 2.672 14.831 1.00 86.69 201 SER A O 1
ATOM 1634 N N . GLY A 1 202 ? -14.283 3.887 13.816 1.00 89.31 202 GLY A N 1
ATOM 1635 C CA . GLY A 1 202 ? -15.312 3.611 14.822 1.00 89.31 202 GLY A CA 1
ATOM 1636 C C . GLY A 1 202 ? -15.643 2.119 14.930 1.00 89.31 202 GLY A C 1
ATOM 1637 O O . GLY A 1 202 ? -15.695 1.572 16.030 1.00 89.31 202 GLY A O 1
ATOM 1638 N N . LEU A 1 203 ? -15.815 1.431 13.798 1.00 90.44 203 LEU A N 1
ATOM 1639 C CA . LEU A 1 203 ? -16.088 -0.012 13.775 1.00 90.44 203 LEU A CA 1
ATOM 1640 C C . LEU A 1 203 ? -14.910 -0.843 14.303 1.00 90.44 203 LEU A C 1
ATOM 1642 O O . LEU A 1 203 ? -15.124 -1.831 15.005 1.00 90.44 203 LEU A O 1
ATOM 1646 N N . LEU A 1 204 ? -13.673 -0.441 14.002 1.00 88.56 204 LEU A N 1
ATOM 1647 C CA . LEU A 1 204 ? -12.479 -1.106 14.522 1.00 88.56 204 LEU A CA 1
ATOM 1648 C C . LEU A 1 204 ? -12.383 -0.969 16.048 1.00 88.56 204 LEU A C 1
ATOM 1650 O O . LEU A 1 204 ? -12.049 -1.936 16.732 1.00 88.56 204 LEU A O 1
ATOM 1654 N N . MET A 1 205 ? -12.736 0.203 16.582 1.00 89.06 205 MET A N 1
ATOM 1655 C CA . MET A 1 205 ? -12.825 0.435 18.023 1.00 89.06 205 MET A CA 1
ATOM 1656 C C . MET A 1 205 ? -13.898 -0.430 18.689 1.00 89.06 205 MET A C 1
ATOM 1658 O O . MET A 1 205 ? -13.631 -1.001 19.743 1.00 89.06 205 MET A O 1
ATOM 1662 N N . ILE A 1 206 ? -15.069 -0.597 18.061 1.00 90.25 206 ILE A N 1
ATOM 1663 C CA . ILE A 1 206 ? -16.089 -1.550 18.533 1.00 90.25 206 ILE A CA 1
ATOM 1664 C C . ILE A 1 206 ? -15.507 -2.963 18.591 1.00 90.25 206 ILE A C 1
ATOM 1666 O O . ILE A 1 206 ? -15.651 -3.641 19.603 1.00 90.25 206 ILE A O 1
ATOM 1670 N N . ALA A 1 207 ? -14.851 -3.418 17.520 1.00 90.19 207 ALA A N 1
ATOM 1671 C CA . ALA A 1 207 ? -14.293 -4.766 17.470 1.00 90.19 207 ALA A CA 1
ATOM 1672 C C . ALA A 1 207 ? -13.243 -4.990 18.572 1.00 90.19 207 ALA A C 1
ATOM 1674 O O . ALA A 1 207 ? -13.285 -6.010 19.259 1.00 90.19 207 ALA A O 1
ATOM 1675 N N . GLY A 1 208 ? -12.343 -4.022 18.776 1.00 84.94 208 GLY A N 1
ATOM 1676 C CA . GLY A 1 208 ? -11.358 -4.059 19.857 1.00 84.94 208 GLY A CA 1
ATOM 1677 C C . GLY A 1 208 ? -12.006 -4.101 21.240 1.00 84.94 208 GLY A C 1
ATOM 1678 O O . GLY A 1 208 ? -11.621 -4.917 22.073 1.00 84.94 208 GLY A O 1
ATOM 1679 N N . ASP A 1 209 ? -13.031 -3.281 21.470 1.00 88.94 209 ASP A N 1
ATOM 1680 C CA . ASP A 1 209 ? -13.735 -3.239 22.750 1.00 88.94 209 ASP A CA 1
ATOM 1681 C C . ASP A 1 209 ? -14.527 -4.523 23.028 1.00 88.94 209 ASP A C 1
ATOM 1683 O O . ASP A 1 209 ? -14.444 -5.057 24.127 1.00 88.94 209 ASP A O 1
ATOM 1687 N N . VAL A 1 210 ? -15.206 -5.093 22.028 1.00 89.62 210 VAL A N 1
ATOM 1688 C CA . VAL A 1 210 ? -15.900 -6.388 22.151 1.00 89.62 210 VAL A CA 1
ATOM 1689 C C . VAL A 1 210 ? -14.926 -7.502 22.542 1.00 89.62 210 VAL A C 1
ATOM 1691 O O . VAL A 1 210 ? -15.258 -8.334 23.387 1.00 89.62 210 VAL A O 1
ATOM 1694 N N . ILE A 1 211 ? -13.716 -7.509 21.971 1.00 88.00 211 ILE A N 1
ATOM 1695 C CA . ILE A 1 211 ? -12.661 -8.462 22.344 1.00 88.00 211 ILE A CA 1
ATOM 1696 C C . ILE A 1 211 ? -12.209 -8.226 23.790 1.00 88.00 211 ILE A C 1
ATOM 1698 O O . ILE A 1 211 ? -12.119 -9.184 24.557 1.00 88.00 211 ILE A O 1
ATOM 1702 N N . CYS A 1 212 ? -11.951 -6.974 24.183 1.00 84.75 212 CYS A N 1
ATOM 1703 C CA . CYS A 1 212 ? -11.567 -6.635 25.555 1.00 84.75 212 CYS A CA 1
ATOM 1704 C C . CYS A 1 212 ? -12.637 -7.062 26.566 1.00 84.75 212 CYS A C 1
ATOM 1706 O O . CYS A 1 212 ? -12.318 -7.747 27.534 1.00 84.75 212 CYS A O 1
ATOM 1708 N N . GLN A 1 213 ? -13.904 -6.742 26.307 1.00 89.50 213 GLN A N 1
ATOM 1709 C CA . GLN A 1 213 ? -15.016 -7.119 27.176 1.00 89.50 213 GLN A CA 1
ATOM 1710 C C . GLN A 1 213 ? -15.190 -8.642 27.273 1.00 89.50 213 GLN A C 1
ATOM 1712 O O . GLN A 1 213 ? -15.454 -9.164 28.353 1.00 89.50 213 GLN A O 1
ATOM 1717 N N . GLU A 1 214 ? -14.980 -9.387 26.183 1.00 86.62 214 GLU A N 1
ATOM 1718 C CA . GLU A 1 214 ? -15.007 -10.854 26.215 1.00 86.62 214 GLU A CA 1
ATOM 1719 C C . GLU A 1 214 ? -13.867 -11.429 27.079 1.00 86.62 214 GLU A C 1
ATOM 1721 O O . GLU A 1 214 ? -14.076 -12.403 27.804 1.00 86.62 214 GLU A O 1
ATOM 1726 N N . ILE A 1 215 ? -12.672 -10.826 27.049 1.00 87.06 215 ILE A N 1
ATOM 1727 C CA . ILE A 1 215 ? -11.551 -11.212 27.922 1.00 87.06 215 ILE A CA 1
ATOM 1728 C C . ILE A 1 215 ? -11.871 -1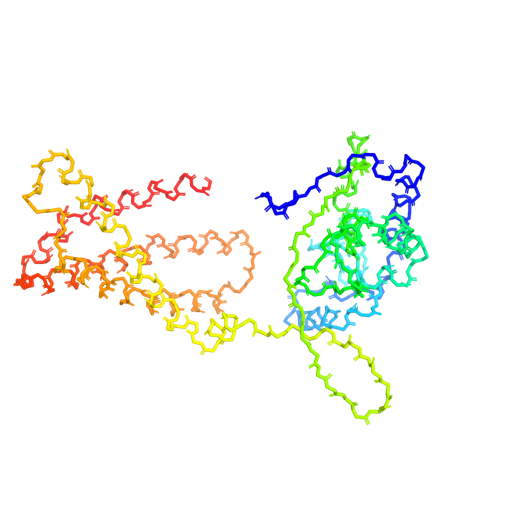0.895 29.391 1.00 87.06 215 ILE A C 1
ATOM 1730 O O . ILE A 1 215 ? -11.694 -11.761 30.247 1.00 87.06 215 ILE A O 1
ATOM 1734 N N . GLU A 1 216 ? -12.364 -9.689 29.681 1.00 88.50 216 GLU A N 1
ATOM 1735 C CA . GLU A 1 216 ? -12.759 -9.240 31.026 1.00 88.50 216 GLU A CA 1
ATOM 1736 C C . GLU A 1 216 ? -13.875 -10.135 31.609 1.00 88.50 216 GLU A C 1
ATOM 1738 O O . GLU A 1 216 ? -13.817 -10.550 32.769 1.00 88.50 216 GLU A O 1
ATOM 1743 N N . PHE A 1 217 ? -14.856 -10.530 30.789 1.00 90.19 217 PHE A N 1
ATOM 1744 C CA . PHE A 1 217 ? -15.917 -11.461 31.183 1.00 90.19 217 PHE A CA 1
ATOM 1745 C C . PHE A 1 217 ? -15.374 -12.856 31.517 1.00 90.19 217 PHE A C 1
ATOM 1747 O O . PHE A 1 217 ? -15.724 -13.427 32.548 1.00 90.19 217 PHE A O 1
ATOM 1754 N N . ARG A 1 218 ? -14.465 -13.398 30.694 1.00 87.31 218 ARG A N 1
ATOM 1755 C CA . ARG A 1 218 ? -13.831 -14.708 30.945 1.00 87.31 218 ARG A CA 1
ATOM 1756 C C . ARG A 1 218 ? -12.941 -14.722 32.186 1.00 87.31 218 ARG A C 1
ATOM 1758 O O . ARG A 1 218 ? -12.773 -15.778 32.788 1.00 87.31 218 ARG A O 1
ATOM 1765 N N . ARG A 1 219 ? -12.379 -13.573 32.569 1.00 89.44 219 ARG A N 1
ATOM 1766 C CA . ARG A 1 219 ? -11.615 -13.393 33.815 1.00 89.44 219 ARG A CA 1
ATOM 1767 C C . ARG A 1 219 ? -12.500 -13.209 35.050 1.00 89.44 219 ARG A C 1
ATOM 1769 O O . ARG A 1 219 ? -11.979 -13.190 36.159 1.00 89.44 219 ARG A O 1
ATOM 1776 N N . GLY A 1 220 ? -13.817 -13.088 34.873 1.00 88.12 220 GLY A N 1
ATOM 1777 C CA . GLY A 1 220 ? -14.764 -12.839 35.960 1.00 88.12 220 GLY A CA 1
ATOM 1778 C C . GLY A 1 220 ? -14.775 -11.391 36.459 1.00 88.12 220 GLY A C 1
ATOM 1779 O O . GLY A 1 220 ? -15.337 -11.119 37.516 1.00 88.12 220 GLY A O 1
ATOM 1780 N N . GLU A 1 221 ? -14.176 -10.457 35.715 1.00 84.75 221 GLU A N 1
ATOM 1781 C CA . GLU A 1 221 ? -14.095 -9.036 36.082 1.00 84.75 221 GLU A CA 1
ATOM 1782 C C . GLU A 1 221 ? -15.396 -8.283 35.741 1.00 84.75 221 GLU A C 1
ATOM 1784 O O . GLU A 1 221 ? -15.752 -7.306 36.402 1.00 84.75 221 GLU A O 1
ATOM 1789 N N . LEU A 1 222 ? -16.155 -8.767 34.749 1.00 85.19 222 LEU A N 1
ATOM 1790 C CA . LEU A 1 222 ? -17.444 -8.204 34.344 1.00 85.19 222 LEU A CA 1
ATOM 1791 C C . LEU A 1 222 ? -18.631 -9.078 34.766 1.00 85.19 222 LEU A C 1
ATOM 1793 O O . LEU A 1 222 ? -18.692 -10.269 34.472 1.00 85.19 222 LEU A O 1
ATOM 1797 N N . LYS A 1 223 ? -19.651 -8.447 35.366 1.00 82.50 223 LYS A N 1
ATOM 1798 C CA . LYS A 1 223 ? -20.935 -9.098 35.705 1.00 82.50 223 LYS A CA 1
ATOM 1799 C C . LYS A 1 223 ? -21.830 -9.350 34.486 1.00 82.50 223 LYS A C 1
ATOM 1801 O O . LYS A 1 223 ? -22.641 -10.271 34.499 1.00 82.50 223 LYS A O 1
ATOM 1806 N N . LYS A 1 224 ? -21.735 -8.504 33.456 1.00 88.56 224 LYS A N 1
ATOM 1807 C CA . LYS A 1 224 ? -22.484 -8.618 32.195 1.00 88.56 224 LYS A CA 1
ATOM 1808 C C . LYS A 1 224 ? -21.502 -8.812 31.051 1.00 88.56 224 LYS A C 1
ATOM 1810 O O . LYS A 1 224 ? -20.470 -8.156 31.028 1.00 88.56 224 LYS A O 1
ATOM 1815 N N . ARG A 1 225 ? -21.859 -9.667 30.090 1.00 84.56 225 ARG A N 1
ATOM 1816 C CA . ARG A 1 225 ? -20.985 -10.006 28.959 1.00 84.56 225 ARG A CA 1
ATOM 1817 C C . ARG A 1 225 ? -20.668 -8.814 28.051 1.00 84.56 225 ARG A C 1
ATOM 1819 O O . ARG A 1 225 ? -19.542 -8.716 27.586 1.00 84.56 225 ARG A O 1
ATOM 1826 N N . TYR A 1 226 ? -21.646 -7.935 27.814 1.00 90.44 226 TYR A N 1
ATOM 1827 C CA . TYR A 1 226 ? -21.470 -6.740 26.989 1.00 90.44 226 TYR A CA 1
ATOM 1828 C C . TYR A 1 226 ? -22.104 -5.504 27.637 1.00 90.44 226 TYR A C 1
ATOM 1830 O O . TYR A 1 226 ? -23.289 -5.504 27.985 1.00 90.44 226 TYR A O 1
ATOM 1838 N N . ASP A 1 227 ? -21.313 -4.444 27.761 1.00 91.12 227 ASP A N 1
ATOM 1839 C CA . ASP A 1 227 ? -21.721 -3.081 28.064 1.00 91.12 227 ASP A CA 1
ATOM 1840 C C . ASP A 1 227 ? -21.888 -2.302 26.752 1.00 91.12 227 ASP A C 1
ATOM 1842 O O . ASP A 1 227 ? -20.930 -1.827 26.135 1.00 91.12 227 ASP A O 1
ATOM 1846 N N . TYR A 1 228 ? -23.144 -2.171 26.323 1.00 90.81 228 TYR A N 1
ATOM 1847 C CA . TYR A 1 228 ? -23.509 -1.449 25.106 1.00 90.81 228 TYR A CA 1
ATOM 1848 C C . TYR A 1 228 ? -23.221 0.054 25.184 1.00 90.81 228 TYR A C 1
ATOM 1850 O O . TYR A 1 228 ? -22.986 0.676 24.147 1.00 90.81 228 TYR A O 1
ATOM 1858 N N . LYS A 1 229 ? -23.211 0.647 26.389 1.00 90.31 229 LYS A N 1
ATOM 1859 C CA . LYS A 1 229 ? -22.853 2.059 26.563 1.00 90.31 229 LYS A CA 1
ATOM 1860 C C . LYS A 1 229 ? -21.373 2.243 26.237 1.00 90.31 229 LYS A C 1
ATOM 1862 O O . LYS A 1 229 ? -21.051 3.108 25.427 1.00 90.31 229 LYS A O 1
ATOM 1867 N N . ARG A 1 230 ? -20.504 1.382 26.778 1.00 87.25 230 ARG A N 1
ATOM 1868 C CA . ARG A 1 230 ? -19.060 1.379 26.485 1.00 87.25 230 ARG A CA 1
ATOM 1869 C C . ARG A 1 230 ? -18.776 1.165 24.996 1.00 87.25 230 ARG A C 1
ATOM 1871 O O . ARG A 1 230 ? -18.018 1.935 24.411 1.00 87.25 230 ARG A O 1
ATOM 1878 N N . ILE A 1 231 ? -19.462 0.216 24.354 1.00 91.56 231 ILE A N 1
ATOM 1879 C CA . ILE A 1 231 ? -19.327 -0.033 22.906 1.00 91.56 231 ILE A CA 1
ATOM 1880 C C . ILE A 1 231 ? -19.648 1.230 22.092 1.00 91.56 231 ILE A C 1
ATOM 1882 O O . ILE A 1 231 ? -18.899 1.603 21.186 1.00 91.56 231 ILE A O 1
ATOM 1886 N N . TRP A 1 232 ? -20.746 1.917 22.423 1.00 92.06 232 TRP A N 1
ATOM 1887 C CA . TRP A 1 232 ? -21.137 3.144 21.728 1.00 92.06 232 TRP A CA 1
ATOM 1888 C C . TRP A 1 232 ? -20.149 4.293 21.962 1.00 92.06 232 TRP A C 1
ATOM 1890 O O . TRP A 1 232 ? -19.819 5.031 21.034 1.00 92.06 232 TRP A O 1
ATOM 1900 N N . GLN A 1 233 ? -19.620 4.425 23.178 1.00 89.81 233 GLN A N 1
ATOM 1901 C CA . GLN A 1 233 ? -18.586 5.414 23.487 1.00 89.81 233 GLN A CA 1
ATOM 1902 C C . GLN A 1 233 ? -17.308 5.158 22.680 1.00 89.81 233 GLN A C 1
ATOM 1904 O O . GLN A 1 233 ? -16.770 6.087 22.079 1.00 89.81 233 GLN A O 1
ATOM 1909 N N . MET A 1 234 ? -16.869 3.899 22.581 1.00 89.62 234 MET A N 1
ATOM 1910 C CA . MET A 1 234 ? -15.705 3.508 21.778 1.00 89.62 234 MET A CA 1
ATOM 1911 C C . MET A 1 234 ? -15.913 3.794 20.288 1.00 89.62 234 MET A C 1
ATOM 1913 O O . MET A 1 234 ? -14.993 4.267 19.618 1.00 89.62 234 MET A O 1
ATOM 1917 N N . PHE A 1 235 ? -17.131 3.600 19.776 1.00 93.06 235 PHE A N 1
ATOM 1918 C CA . PHE A 1 235 ? -17.484 3.991 18.412 1.00 93.06 235 PHE A CA 1
ATOM 1919 C C . PHE A 1 235 ? -17.358 5.503 18.182 1.00 93.06 235 PHE A C 1
ATOM 1921 O O . PHE A 1 235 ? -16.768 5.920 17.181 1.00 93.06 235 PHE A O 1
ATOM 1928 N N . LEU A 1 236 ? -17.889 6.327 19.093 1.00 92.38 236 LEU A N 1
ATOM 1929 C CA . LEU A 1 236 ? -17.826 7.789 18.989 1.00 92.38 236 LEU A CA 1
ATOM 1930 C C . LEU A 1 236 ? -16.382 8.298 19.050 1.00 92.38 236 LEU A C 1
ATOM 1932 O O . LEU A 1 236 ? -15.985 9.114 18.218 1.00 92.38 236 LEU A O 1
ATOM 1936 N N . VAL A 1 237 ? -15.585 7.775 19.986 1.00 88.88 237 VAL A N 1
ATOM 1937 C CA . VAL A 1 237 ? -14.162 8.114 20.125 1.00 88.88 237 VAL A CA 1
ATOM 1938 C C . VAL A 1 237 ? -13.383 7.714 18.866 1.00 88.88 237 VAL A C 1
ATOM 1940 O O . VAL A 1 237 ? -12.666 8.539 18.299 1.00 88.88 237 VAL A O 1
ATOM 1943 N N . GLY A 1 238 ? -13.571 6.486 18.368 1.00 88.69 238 GLY A N 1
ATOM 1944 C CA . GLY A 1 238 ? -12.915 6.011 17.144 1.00 88.69 238 GLY A CA 1
ATOM 1945 C C . GLY A 1 238 ? -13.321 6.799 15.899 1.00 88.69 238 GLY A C 1
ATOM 1946 O O . GLY A 1 238 ? -12.483 7.119 15.053 1.00 88.69 238 GLY A O 1
ATOM 1947 N N . SER A 1 239 ? -14.594 7.186 15.811 1.00 90.62 239 SER A N 1
ATOM 1948 C CA . SER A 1 239 ? -15.094 8.031 14.725 1.00 90.62 239 SER A CA 1
ATOM 1949 C C . SER A 1 239 ? -14.448 9.416 14.752 1.00 90.62 239 SER A C 1
ATOM 1951 O O . SER A 1 239 ? -14.046 9.925 13.707 1.00 90.62 239 SER A O 1
ATOM 1953 N N . LEU A 1 240 ? -14.263 10.010 15.935 1.00 89.44 240 LEU A N 1
ATOM 1954 C CA . LEU A 1 240 ? -13.604 11.311 16.084 1.00 89.44 240 LEU A CA 1
ATOM 1955 C C . LEU A 1 240 ? -12.122 11.276 15.669 1.00 89.44 240 LEU A C 1
ATOM 1957 O O . LEU A 1 240 ? -11.605 12.251 15.122 1.00 89.44 240 LEU A O 1
ATOM 1961 N N . GLN A 1 241 ? -11.445 10.143 15.864 1.00 86.06 241 GLN A N 1
ATOM 1962 C CA . GLN A 1 241 ? -10.048 9.976 15.461 1.00 86.06 241 GLN A CA 1
ATOM 1963 C C . GLN A 1 241 ? -9.861 9.894 13.935 1.00 86.06 241 GLN A C 1
ATOM 1965 O O . GLN A 1 241 ? -8.801 10.264 13.432 1.00 86.06 241 GLN A O 1
ATOM 1970 N N . GLY A 1 242 ? -10.854 9.434 13.167 1.00 86.19 242 GLY A N 1
ATOM 1971 C CA . GLY A 1 242 ? -10.738 9.296 11.707 1.00 86.19 242 GLY A CA 1
ATOM 1972 C C . GLY A 1 242 ? -10.387 10.604 10.972 1.00 86.19 242 GLY A C 1
ATOM 1973 O O . GLY A 1 242 ? -9.392 10.634 10.240 1.00 86.19 242 GLY A O 1
ATOM 1974 N N . PRO A 1 243 ? -11.136 11.705 11.183 1.00 88.56 243 PRO A N 1
ATOM 1975 C CA . PRO A 1 243 ? -10.831 13.007 10.595 1.00 88.56 243 PRO A CA 1
ATOM 1976 C C . PRO A 1 243 ? -9.460 13.552 11.003 1.00 88.56 243 PRO A C 1
ATOM 1978 O O . PRO A 1 243 ? -8.730 14.066 10.155 1.00 88.56 243 PRO A O 1
ATOM 1981 N N . MET A 1 244 ? -9.071 13.373 12.270 1.00 88.00 244 MET A N 1
ATOM 1982 C CA . MET A 1 244 ? -7.762 13.800 12.774 1.00 88.00 244 MET A CA 1
ATOM 1983 C C . MET A 1 244 ? -6.617 13.164 11.970 1.00 88.00 244 MET A C 1
ATOM 1985 O O . MET A 1 244 ? -5.749 13.874 11.457 1.00 88.00 244 MET A O 1
ATOM 1989 N N . HIS A 1 245 ? -6.661 11.842 11.779 1.00 85.88 245 HIS A N 1
ATOM 1990 C CA . HIS A 1 245 ? -5.676 11.128 10.968 1.00 85.88 245 HIS A CA 1
ATOM 1991 C C . HIS A 1 245 ? -5.716 11.565 9.501 1.00 85.88 245 HIS A C 1
ATOM 1993 O O . HIS A 1 245 ? -4.666 11.756 8.887 1.00 85.88 245 HIS A O 1
ATOM 1999 N N . HIS A 1 246 ? -6.911 11.756 8.932 1.00 84.94 246 HIS A N 1
ATOM 2000 C CA . HIS A 1 246 ? -7.063 12.174 7.539 1.00 84.94 246 HIS A CA 1
ATOM 2001 C C . HIS A 1 246 ? -6.364 13.513 7.266 1.00 84.94 246 HIS A C 1
ATOM 2003 O O . HIS A 1 246 ? -5.565 13.617 6.332 1.00 84.94 246 HIS A O 1
ATOM 2009 N N . TRP A 1 247 ? -6.617 14.529 8.095 1.00 88.50 247 TRP A N 1
ATOM 2010 C CA . TRP A 1 247 ? -5.997 15.841 7.916 1.00 88.50 247 TRP A CA 1
ATOM 2011 C C . TRP A 1 247 ? -4.502 15.827 8.208 1.00 88.50 247 TRP A C 1
ATOM 2013 O O . TRP A 1 247 ? -3.739 16.412 7.440 1.00 88.50 247 TRP A O 1
ATOM 2023 N N . PHE A 1 248 ? -4.063 15.134 9.259 1.00 89.50 248 PHE A N 1
ATOM 2024 C CA . PHE A 1 248 ? -2.647 15.085 9.608 1.00 89.50 248 PHE A CA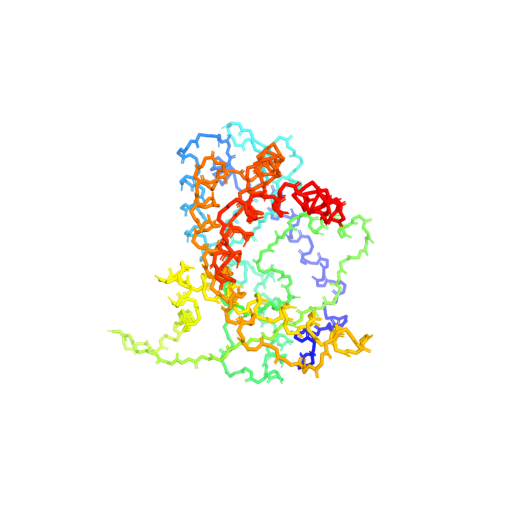 1
ATOM 2025 C C . PHE A 1 248 ? -1.807 14.352 8.562 1.00 89.50 248 PHE A C 1
ATOM 2027 O O . PHE A 1 248 ? -0.790 14.880 8.115 1.00 89.50 248 PHE A O 1
ATOM 2034 N N . TYR A 1 249 ? -2.232 13.165 8.117 1.00 85.38 249 TYR A N 1
ATOM 2035 C CA . TYR A 1 249 ? -1.490 12.432 7.091 1.00 85.38 249 TYR A CA 1
ATOM 2036 C C . TYR A 1 249 ? -1.602 13.104 5.720 1.00 85.38 249 TYR A C 1
ATOM 2038 O O . TYR A 1 249 ? -0.627 13.105 4.970 1.00 85.38 249 TYR A O 1
ATOM 2046 N N . GLY A 1 250 ? -2.728 13.758 5.414 1.00 85.50 250 GLY A N 1
ATOM 2047 C CA . GLY A 1 250 ? -2.850 14.611 4.231 1.00 85.50 250 GLY A CA 1
ATOM 2048 C C . GLY A 1 250 ? -1.883 15.802 4.262 1.00 85.50 250 GLY A C 1
ATOM 2049 O O . GLY A 1 250 ? -1.264 16.130 3.253 1.00 85.50 250 GLY A O 1
ATOM 2050 N N . TRP A 1 251 ? -1.698 16.426 5.425 1.00 91.31 251 TRP A N 1
ATOM 2051 C CA . TRP A 1 251 ? -0.717 17.493 5.633 1.00 91.31 251 TRP A CA 1
ATOM 2052 C C . TRP A 1 251 ? 0.729 16.982 5.536 1.00 91.31 251 TRP A C 1
ATOM 2054 O O . TRP A 1 251 ? 1.529 17.560 4.798 1.00 91.31 251 TRP A O 1
ATOM 2064 N N . LEU A 1 252 ? 1.052 15.848 6.168 1.00 86.81 252 LEU A N 1
ATOM 2065 C CA . LEU A 1 252 ? 2.368 15.207 6.053 1.00 86.81 252 LEU A CA 1
ATOM 2066 C C . LEU A 1 252 ? 2.705 14.825 4.608 1.00 86.81 252 LEU A C 1
ATOM 2068 O O . LEU A 1 252 ? 3.858 14.957 4.200 1.00 86.81 252 LEU A O 1
ATOM 2072 N N . ALA A 1 253 ? 1.720 14.364 3.834 1.00 83.56 253 ALA A N 1
ATOM 2073 C CA . ALA A 1 253 ? 1.903 14.026 2.426 1.00 83.56 253 ALA A CA 1
ATOM 2074 C C . ALA A 1 253 ? 2.206 15.261 1.563 1.00 83.56 253 ALA A C 1
ATOM 2076 O O . ALA A 1 253 ? 2.989 15.156 0.625 1.00 83.56 253 ALA A O 1
ATOM 2077 N N . ARG A 1 254 ? 1.646 16.434 1.899 1.00 87.56 254 ARG A N 1
ATOM 2078 C CA . ARG A 1 254 ? 1.949 17.700 1.208 1.00 87.56 254 ARG A CA 1
ATOM 2079 C C . ARG A 1 254 ? 3.342 18.235 1.534 1.00 87.56 254 ARG A C 1
ATOM 2081 O O . ARG A 1 254 ? 4.005 18.748 0.643 1.00 87.56 254 ARG A O 1
ATOM 2088 N N . ILE A 1 255 ? 3.787 18.123 2.788 1.00 88.00 255 ILE A N 1
ATOM 2089 C CA . ILE A 1 255 ? 5.103 18.636 3.215 1.00 88.00 255 ILE A CA 1
ATOM 2090 C C . ILE A 1 255 ? 6.241 17.681 2.844 1.00 88.00 255 ILE A C 1
ATOM 2092 O O . ILE A 1 255 ? 7.339 18.119 2.514 1.00 88.00 255 ILE A O 1
ATOM 2096 N N . MET A 1 256 ? 6.003 16.371 2.910 1.00 85.94 256 MET A N 1
ATOM 2097 C CA . MET A 1 256 ? 6.999 15.337 2.617 1.00 85.94 256 MET A CA 1
ATOM 2098 C C . MET A 1 256 ? 6.465 14.343 1.570 1.00 85.94 256 MET A C 1
ATOM 2100 O O . MET A 1 256 ? 6.231 13.171 1.904 1.00 85.94 256 MET A O 1
ATOM 2104 N N . PRO A 1 257 ? 6.270 14.785 0.312 1.00 77.50 257 PRO A N 1
ATOM 2105 C CA . PRO A 1 257 ? 5.732 13.938 -0.753 1.00 77.50 257 PRO A CA 1
ATOM 2106 C C . PRO A 1 257 ? 6.727 12.855 -1.186 1.00 77.50 257 PRO A C 1
ATOM 2108 O O . PRO A 1 257 ? 6.333 11.739 -1.519 1.00 77.50 257 PRO A O 1
ATOM 2111 N N . GLU A 1 258 ? 8.029 13.141 -1.120 1.00 75.88 258 GLU A N 1
ATOM 2112 C CA . GLU A 1 258 ? 9.059 12.214 -1.579 1.00 75.88 258 GLU A CA 1
ATOM 2113 C C . GLU A 1 258 ? 9.286 11.053 -0.603 1.00 75.88 258 GLU A C 1
ATOM 2115 O O . GLU A 1 258 ? 9.525 11.246 0.596 1.00 75.88 258 GLU A O 1
ATOM 2120 N N . ALA A 1 259 ? 9.280 9.832 -1.138 1.00 75.19 259 ALA A N 1
ATOM 2121 C CA . ALA A 1 259 ? 9.617 8.610 -0.416 1.00 75.19 259 ALA A CA 1
ATOM 2122 C C . ALA A 1 259 ? 11.144 8.423 -0.333 1.00 75.19 259 ALA A C 1
ATOM 2124 O O . ALA A 1 259 ? 11.736 7.649 -1.087 1.00 75.19 259 ALA A O 1
ATOM 2125 N N . THR A 1 260 ? 11.782 9.170 0.570 1.00 81.94 260 THR A N 1
ATOM 2126 C CA . THR A 1 260 ? 13.204 9.032 0.931 1.00 81.94 260 THR A CA 1
ATOM 2127 C C . THR A 1 260 ? 13.343 8.520 2.363 1.00 81.94 260 THR A C 1
ATOM 2129 O O . THR A 1 260 ? 12.459 8.751 3.190 1.00 81.94 260 THR A O 1
ATOM 2132 N N . VAL A 1 261 ? 14.466 7.870 2.699 1.00 80.94 261 VAL A N 1
ATOM 2133 C CA . VAL A 1 261 ? 14.735 7.396 4.075 1.00 80.94 261 VAL A CA 1
ATOM 2134 C C . VAL A 1 261 ? 14.687 8.559 5.071 1.00 80.94 261 VAL A C 1
ATOM 2136 O O . VAL A 1 261 ? 14.071 8.448 6.126 1.00 80.94 261 VAL A O 1
ATOM 2139 N N . LYS A 1 262 ? 15.239 9.723 4.700 1.00 82.38 262 LYS A N 1
ATOM 2140 C CA . LYS A 1 262 ? 15.182 10.947 5.514 1.00 82.38 262 LYS A CA 1
ATOM 2141 C C . LYS A 1 262 ? 13.740 11.377 5.803 1.00 82.38 262 LYS A C 1
ATOM 2143 O O . LYS A 1 262 ? 13.420 11.712 6.942 1.00 82.38 262 LYS A O 1
ATOM 2148 N N . ASN A 1 263 ? 12.864 11.348 4.799 1.00 83.81 263 ASN A N 1
ATOM 2149 C CA . ASN A 1 263 ? 11.454 11.690 4.976 1.00 83.81 263 ASN A CA 1
ATOM 2150 C C . ASN A 1 263 ? 10.688 10.606 5.740 1.00 83.81 263 ASN A C 1
ATOM 2152 O O . ASN A 1 263 ? 9.801 10.942 6.517 1.00 83.81 263 ASN A O 1
ATOM 2156 N N . ALA A 1 264 ? 11.040 9.330 5.578 1.00 81.12 264 ALA A N 1
ATOM 2157 C CA . ALA A 1 264 ? 10.470 8.241 6.366 1.00 81.12 264 ALA A CA 1
ATOM 2158 C C . ALA A 1 264 ? 10.798 8.407 7.858 1.00 81.12 264 ALA A C 1
ATOM 2160 O O . ALA A 1 264 ? 9.886 8.420 8.681 1.00 81.12 264 ALA A O 1
ATOM 2161 N N . VAL A 1 265 ? 12.067 8.662 8.201 1.00 86.12 265 VAL A N 1
ATOM 2162 C CA . VAL A 1 265 ? 12.491 8.939 9.584 1.00 86.12 265 VAL A CA 1
ATOM 2163 C C . VAL A 1 265 ? 11.770 10.166 10.142 1.00 86.12 265 VAL A C 1
ATOM 2165 O O . VAL A 1 265 ? 11.223 10.113 11.239 1.00 86.12 265 VAL A O 1
ATOM 2168 N N . LYS A 1 266 ? 11.680 11.263 9.378 1.00 86.50 266 LYS A N 1
ATOM 2169 C CA . LYS A 1 266 ? 10.927 12.454 9.802 1.00 86.50 266 LYS A CA 1
ATOM 2170 C C . LYS A 1 266 ? 9.441 12.167 10.031 1.00 86.50 266 LYS A C 1
ATOM 2172 O O . LYS A 1 266 ? 8.893 12.650 11.016 1.00 86.50 266 LYS A O 1
ATOM 2177 N N . LYS A 1 267 ? 8.786 11.393 9.159 1.00 86.38 267 LYS A N 1
ATOM 2178 C CA . LYS A 1 267 ? 7.380 10.985 9.329 1.00 86.38 267 LYS A CA 1
ATOM 2179 C C . LYS A 1 267 ? 7.194 10.171 10.606 1.00 86.38 267 LYS A C 1
ATOM 2181 O O . LYS A 1 267 ? 6.256 10.443 11.344 1.00 86.38 267 LYS A O 1
ATOM 2186 N N . ILE A 1 268 ? 8.117 9.253 10.901 1.00 85.44 268 ILE A N 1
ATOM 2187 C CA . ILE A 1 268 ? 8.122 8.497 12.160 1.00 85.44 268 ILE A CA 1
ATOM 2188 C C . ILE A 1 268 ? 8.247 9.452 13.355 1.00 85.44 268 ILE A C 1
ATOM 2190 O O . ILE A 1 268 ? 7.472 9.344 14.297 1.00 85.44 268 ILE A O 1
ATOM 2194 N N . LEU A 1 269 ? 9.155 10.432 13.314 1.00 88.50 269 LEU A N 1
ATOM 2195 C CA . LEU A 1 269 ? 9.294 11.415 14.398 1.00 88.50 269 LEU A CA 1
ATOM 2196 C C . LEU A 1 269 ? 8.011 12.236 14.604 1.00 88.50 269 LEU A C 1
ATOM 2198 O O . LEU A 1 269 ? 7.561 12.390 15.738 1.00 88.50 269 LEU A O 1
ATOM 2202 N N . TRP A 1 270 ? 7.387 12.717 13.526 1.00 90.25 270 TRP A N 1
ATOM 2203 C CA . TRP A 1 270 ? 6.096 13.414 13.600 1.00 90.25 270 TRP A CA 1
ATOM 2204 C C . TRP A 1 270 ? 4.994 12.533 14.193 1.00 90.25 270 TRP A C 1
ATOM 2206 O O . TRP A 1 270 ? 4.189 13.004 14.997 1.00 90.25 270 TRP A O 1
ATOM 2216 N N . ASP A 1 271 ? 4.983 11.250 13.850 1.00 85.56 271 ASP A N 1
ATOM 2217 C CA . ASP A 1 271 ? 4.037 10.293 14.407 1.00 85.56 271 ASP A CA 1
ATOM 2218 C C . ASP A 1 271 ? 4.256 10.099 15.923 1.00 85.56 271 ASP A C 1
ATOM 2220 O O . ASP A 1 271 ? 3.321 10.188 16.714 1.00 85.56 271 ASP A O 1
ATOM 2224 N N . GLN A 1 272 ? 5.511 9.959 16.362 1.00 83.69 272 GLN A N 1
ATOM 2225 C CA . GLN A 1 272 ? 5.855 9.703 17.768 1.00 83.69 272 GLN A CA 1
ATOM 2226 C C . GLN A 1 272 ? 5.707 10.907 18.700 1.00 83.69 272 GLN A C 1
ATOM 2228 O O . GLN A 1 272 ? 5.360 10.743 19.875 1.00 83.69 272 GLN A O 1
ATOM 2233 N N . PHE A 1 273 ? 6.033 12.106 18.221 1.00 89.00 273 PHE A N 1
ATOM 2234 C CA . PHE A 1 273 ? 6.083 13.301 19.065 1.00 89.00 273 PHE A CA 1
ATOM 2235 C C . PHE A 1 273 ? 4.839 14.173 18.958 1.00 89.00 273 PHE A C 1
ATOM 2237 O O . PHE A 1 273 ? 4.588 14.960 19.865 1.00 89.00 273 PHE A O 1
ATOM 2244 N N . VAL A 1 274 ? 4.050 14.029 17.890 1.00 89.94 274 VAL A N 1
ATOM 2245 C CA . VAL A 1 274 ? 2.874 14.877 17.662 1.00 89.94 274 VAL A CA 1
ATOM 2246 C C . VAL A 1 274 ? 1.607 14.046 17.557 1.00 89.94 274 VAL A C 1
ATOM 2248 O O . VAL A 1 274 ? 0.699 14.240 18.363 1.00 89.94 274 VAL A O 1
ATOM 2251 N N . MET A 1 275 ? 1.550 13.087 16.630 1.00 87.25 275 MET A N 1
ATOM 2252 C CA . MET A 1 275 ? 0.327 12.302 16.421 1.00 87.25 275 MET A CA 1
ATOM 2253 C C . MET A 1 275 ? -0.010 11.416 17.622 1.00 87.25 275 MET A C 1
ATOM 2255 O O . MET A 1 275 ? -1.142 11.441 18.091 1.00 87.25 275 MET A O 1
ATOM 2259 N N . SER A 1 276 ? 0.957 10.667 18.157 1.00 85.25 276 SER A N 1
ATOM 2260 C CA . SER A 1 276 ? 0.721 9.743 19.273 1.00 85.25 276 SER A CA 1
ATOM 2261 C C . SER A 1 276 ? 0.206 10.464 20.533 1.00 85.25 276 SER A C 1
ATOM 2263 O O . SER A 1 276 ? -0.876 10.104 21.008 1.00 85.25 276 SER A O 1
ATOM 2265 N N . PRO A 1 277 ? 0.847 11.544 21.035 1.00 88.88 277 PRO A N 1
ATOM 2266 C CA . PRO A 1 277 ? 0.287 12.335 22.132 1.00 88.88 277 PRO A CA 1
ATOM 2267 C C . PRO A 1 277 ? -1.108 12.893 21.826 1.00 88.88 277 PRO A C 1
ATOM 2269 O O . PRO A 1 277 ? -1.996 12.808 22.674 1.00 88.88 277 PRO A O 1
ATOM 2272 N N . ALA A 1 278 ? -1.333 13.415 20.615 1.00 89.19 278 ALA A N 1
ATOM 2273 C CA . ALA A 1 278 ? -2.636 13.945 20.212 1.00 89.19 278 ALA A CA 1
ATOM 2274 C C . ALA A 1 278 ? -3.726 12.859 20.189 1.00 89.19 278 ALA A C 1
ATOM 2276 O O . ALA A 1 278 ? -4.838 13.094 20.663 1.00 89.19 278 ALA A O 1
ATOM 2277 N N . CYS A 1 279 ? -3.402 11.654 19.711 1.00 86.50 279 CYS A N 1
ATOM 2278 C CA . CYS A 1 279 ? -4.296 10.499 19.717 1.00 86.50 279 CYS A CA 1
ATOM 2279 C C . CYS A 1 279 ? -4.669 10.062 21.127 1.00 86.50 279 CYS A C 1
ATOM 2281 O O . CYS A 1 279 ? -5.838 9.775 21.370 1.00 86.50 279 CYS A O 1
ATOM 2283 N N . ILE A 1 280 ? -3.705 10.034 22.050 1.00 87.12 280 ILE A N 1
ATOM 2284 C CA . ILE A 1 280 ? -3.948 9.680 23.453 1.00 87.12 280 ILE A CA 1
ATOM 2285 C C . ILE A 1 280 ? -4.908 10.694 24.086 1.00 87.12 280 ILE A C 1
ATOM 2287 O O . ILE A 1 280 ? -5.907 10.305 24.688 1.00 87.12 280 ILE A O 1
ATOM 2291 N N . LEU A 1 281 ? -4.656 11.993 23.908 1.00 89.44 281 LEU A N 1
ATOM 2292 C CA . LEU A 1 281 ? -5.526 13.039 24.453 1.00 89.44 281 LEU A CA 1
ATOM 2293 C C . LEU A 1 281 ? -6.931 12.988 23.840 1.00 89.44 281 LEU A C 1
ATOM 2295 O O . LEU A 1 281 ? -7.919 13.063 24.568 1.00 89.44 281 LEU A O 1
ATOM 2299 N N . MET A 1 282 ? -7.031 12.804 22.521 1.00 87.44 282 MET A N 1
ATOM 2300 C CA . MET A 1 282 ? -8.316 12.682 21.825 1.00 87.44 282 MET A CA 1
ATOM 2301 C C . MET A 1 282 ? -9.044 11.370 22.135 1.00 87.44 282 MET A C 1
ATOM 2303 O O . MET A 1 282 ? -10.249 11.287 21.941 1.00 87.44 282 MET A O 1
ATOM 2307 N N . PHE A 1 283 ? -8.349 10.348 22.624 1.00 86.69 283 PHE A N 1
ATOM 2308 C CA . PHE A 1 283 ? -8.992 9.135 23.106 1.00 86.69 283 PHE A CA 1
ATOM 2309 C C . PHE A 1 283 ? -9.599 9.360 24.495 1.00 86.69 283 PHE A C 1
ATOM 2311 O O . PHE A 1 283 ? -10.800 9.185 24.692 1.00 86.69 283 PHE A O 1
ATOM 2318 N N . PHE A 1 284 ? -8.782 9.798 25.456 1.00 86.44 284 PHE A N 1
ATOM 2319 C CA . PHE A 1 284 ? -9.196 9.853 26.856 1.00 86.44 284 PHE A CA 1
ATOM 2320 C C . PHE A 1 284 ? -10.149 11.006 27.180 1.00 86.44 284 PHE A C 1
ATOM 2322 O O . PHE A 1 284 ? -11.096 10.793 27.930 1.00 86.44 284 PHE A O 1
ATOM 2329 N N . TYR A 1 285 ? -9.952 12.212 26.634 1.00 88.19 285 TYR A N 1
ATOM 2330 C CA . TYR A 1 285 ? -10.833 13.339 26.970 1.00 88.19 285 TYR A CA 1
ATOM 2331 C C . TYR A 1 285 ? -12.292 13.083 26.558 1.00 88.19 285 TYR A C 1
ATOM 2333 O O . TYR A 1 285 ? -13.169 13.186 27.418 1.00 88.19 285 TYR A O 1
ATOM 2341 N N . PRO A 1 286 ? -12.593 12.704 25.301 1.00 86.62 286 PRO A N 1
ATOM 2342 C CA . PRO A 1 286 ? -13.956 12.377 24.898 1.00 86.62 286 PRO A CA 1
ATOM 2343 C C . PRO A 1 286 ? -14.501 11.138 25.607 1.00 86.62 286 PRO A C 1
ATOM 2345 O O . PRO A 1 286 ? -15.670 11.144 25.974 1.00 86.62 286 PRO A O 1
ATOM 2348 N N . ALA A 1 287 ? -13.680 10.111 25.862 1.00 85.12 287 ALA A N 1
ATOM 2349 C CA . ALA A 1 287 ? -14.114 8.947 26.638 1.00 85.12 287 ALA A CA 1
ATOM 2350 C C . ALA A 1 287 ? -14.592 9.351 28.046 1.00 85.12 287 ALA A C 1
ATOM 2352 O O . ALA A 1 287 ? -15.717 9.030 28.427 1.00 85.12 287 ALA A O 1
ATOM 2353 N N . CYS A 1 288 ? -13.801 10.142 28.780 1.00 85.31 288 CYS A N 1
ATOM 2354 C CA . CYS A 1 288 ? -14.170 10.626 30.112 1.00 85.31 288 CYS A CA 1
ATOM 2355 C C . CYS A 1 288 ? -15.410 11.534 30.087 1.00 85.31 288 CYS A C 1
ATOM 2357 O O . CYS A 1 288 ? -16.272 11.425 30.960 1.00 85.31 288 CYS A O 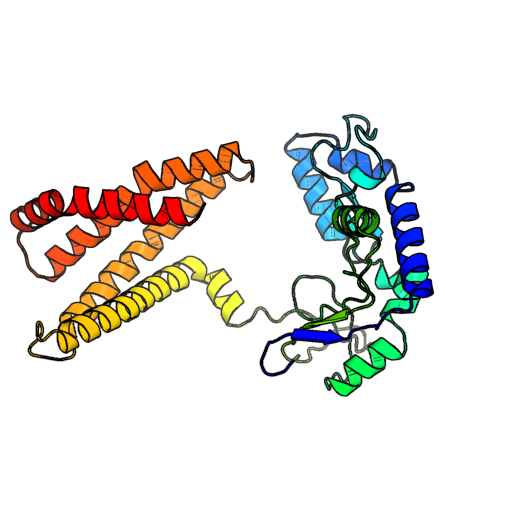1
ATOM 2359 N N . LEU A 1 289 ? -15.532 12.407 29.080 1.00 85.50 289 LEU A N 1
ATOM 2360 C CA . LEU A 1 289 ? -16.712 13.260 28.909 1.00 85.50 289 LEU A CA 1
ATOM 2361 C C . LEU A 1 289 ? -17.976 12.431 28.652 1.00 85.50 289 LEU A C 1
ATOM 2363 O O . LEU A 1 289 ? -19.017 12.701 29.245 1.00 85.50 289 LEU A O 1
ATOM 2367 N N . LEU A 1 290 ? -17.888 11.393 27.817 1.00 86.06 290 LEU A N 1
ATOM 2368 C CA . LEU A 1 290 ? -19.013 10.499 27.537 1.00 86.06 290 LEU A CA 1
ATOM 2369 C C . LEU A 1 290 ? -19.379 9.608 28.736 1.00 86.06 290 LEU A C 1
ATOM 2371 O O . LEU A 1 290 ? -20.503 9.104 28.812 1.00 86.06 290 LEU A O 1
ATOM 2375 N N . GLU A 1 291 ? -18.454 9.393 29.671 1.00 83.56 291 GLU A N 1
ATOM 2376 C CA . GLU A 1 291 ? -18.707 8.758 30.970 1.00 83.56 291 GLU A CA 1
ATOM 2377 C C . GLU A 1 291 ? -19.343 9.711 31.998 1.00 83.56 291 GLU A C 1
ATOM 2379 O O . GLU A 1 291 ? -19.689 9.267 33.091 1.00 83.56 291 GLU A O 1
ATOM 2384 N N . ASN A 1 292 ? -19.574 10.980 31.635 1.00 86.06 292 ASN A N 1
ATOM 2385 C CA . ASN A 1 292 ? -20.050 12.059 32.508 1.00 86.06 292 ASN A CA 1
ATOM 2386 C C . ASN A 1 292 ? -19.085 12.402 33.658 1.00 86.06 292 ASN A C 1
ATOM 2388 O O . ASN A 1 292 ? -19.518 12.891 34.702 1.00 86.06 292 ASN A O 1
ATOM 2392 N N . LYS A 1 293 ? -17.778 12.167 33.484 1.00 84.31 293 LYS A N 1
ATOM 2393 C CA . LYS A 1 293 ? -16.771 12.581 34.470 1.00 84.31 293 LYS A CA 1
ATOM 2394 C C . LYS A 1 293 ? -16.498 14.087 34.363 1.00 84.31 293 LYS A C 1
ATOM 2396 O O . LYS A 1 293 ? -16.383 14.609 33.249 1.00 84.31 293 LYS A O 1
ATOM 2401 N N . PRO A 1 294 ? -16.333 14.805 35.488 1.00 87.25 294 PRO A N 1
ATOM 2402 C CA . PRO A 1 294 ? -15.940 16.208 35.459 1.00 87.25 294 PRO A CA 1
ATOM 2403 C C . PRO A 1 294 ? -14.522 16.371 34.890 1.00 87.25 294 PRO A C 1
ATOM 2405 O O . PRO A 1 294 ? -13.655 15.507 35.038 1.00 87.25 294 PRO A O 1
ATOM 2408 N N . PHE A 1 295 ? -14.252 17.521 34.266 1.00 85.56 295 PHE A N 1
ATOM 2409 C CA . PHE A 1 295 ? -12.990 17.786 33.556 1.00 85.56 295 PHE A CA 1
ATOM 2410 C C . PHE A 1 295 ? -11.733 17.619 34.430 1.00 85.56 295 PHE A C 1
ATOM 2412 O O . PHE A 1 295 ? -10.674 17.206 33.947 1.00 85.56 295 PHE A O 1
ATOM 2419 N N . HIS A 1 296 ? -11.844 17.914 35.728 1.00 87.06 296 HIS A N 1
ATOM 2420 C CA . HIS A 1 296 ? -10.752 17.730 36.681 1.00 87.06 296 HIS A CA 1
ATOM 2421 C C . HIS A 1 296 ? -10.373 16.250 36.849 1.00 87.06 296 HIS A C 1
ATOM 2423 O O . HIS A 1 296 ? -9.190 15.911 36.788 1.00 87.06 296 HIS A O 1
ATOM 2429 N N . GLU A 1 297 ? -11.364 15.366 36.983 1.00 87.75 297 GLU A N 1
ATOM 2430 C CA . GLU A 1 297 ? -11.147 13.919 37.084 1.00 87.75 297 GLU A CA 1
ATOM 2431 C C . GLU A 1 297 ? -10.610 13.343 35.776 1.00 87.75 297 GLU A C 1
ATOM 2433 O O . GLU A 1 297 ? -9.653 12.571 35.799 1.00 87.75 297 GLU A O 1
ATOM 2438 N N . ALA A 1 298 ? -11.140 13.794 34.634 1.00 86.25 298 ALA A N 1
ATOM 2439 C CA . ALA A 1 298 ? -10.627 13.410 33.322 1.00 86.25 298 ALA A CA 1
ATOM 2440 C C . ALA A 1 298 ? -9.137 13.763 33.171 1.00 86.25 298 ALA A C 1
ATOM 2442 O O . ALA A 1 298 ? -8.332 12.945 32.732 1.00 86.25 298 ALA A O 1
ATOM 2443 N N . THR A 1 299 ? -8.748 14.970 33.591 1.00 88.06 299 THR A N 1
ATOM 2444 C CA . THR A 1 299 ? -7.353 15.426 33.528 1.00 88.06 299 THR A CA 1
ATOM 2445 C C . THR A 1 299 ? -6.448 14.622 34.463 1.00 88.06 299 THR A C 1
ATOM 2447 O O . THR A 1 299 ? -5.305 14.336 34.107 1.00 88.06 299 THR A O 1
ATOM 2450 N N . LYS A 1 300 ? -6.941 14.242 35.647 1.00 89.88 300 LYS A N 1
ATOM 2451 C CA . LYS A 1 300 ? -6.203 13.386 36.584 1.00 89.88 300 LYS A CA 1
ATOM 2452 C C . LYS A 1 300 ? -5.968 11.996 35.990 1.00 89.88 300 LYS A C 1
ATOM 2454 O O . LYS A 1 300 ? -4.828 11.556 35.916 1.00 89.88 300 LYS A O 1
ATOM 2459 N N . GLU A 1 301 ? -7.020 11.364 35.474 1.00 86.12 301 GLU A N 1
ATOM 2460 C CA . GLU A 1 301 ? -6.938 10.044 34.845 1.00 86.12 301 GLU A CA 1
ATOM 2461 C C . GLU A 1 301 ? -5.981 10.031 33.643 1.00 86.12 301 GLU A C 1
ATOM 2463 O O . GLU A 1 301 ? -5.191 9.099 33.481 1.00 86.12 301 GLU A O 1
ATOM 2468 N N . ILE A 1 302 ? -5.997 11.094 32.833 1.00 88.62 302 ILE A N 1
ATOM 2469 C CA . ILE A 1 302 ? -5.046 11.266 31.734 1.00 88.62 302 ILE A CA 1
ATOM 2470 C C . ILE A 1 302 ? -3.626 11.370 32.269 1.00 88.62 302 ILE A C 1
ATOM 2472 O O . ILE A 1 302 ? -2.769 10.648 31.781 1.00 88.62 302 ILE A O 1
ATOM 2476 N N . LYS A 1 303 ? -3.347 12.216 33.267 1.00 88.94 303 LYS A N 1
ATOM 2477 C CA . LYS A 1 303 ? -1.990 12.345 33.827 1.00 88.94 303 LYS A CA 1
ATOM 2478 C C . LYS A 1 303 ? -1.445 11.009 34.330 1.00 88.94 303 LYS A C 1
ATOM 2480 O O . LYS A 1 303 ? -0.290 10.693 34.052 1.00 88.94 303 LYS A O 1
ATOM 2485 N N . ASP A 1 304 ? -2.289 10.221 34.986 1.00 88.50 304 ASP A N 1
ATOM 2486 C CA . ASP A 1 304 ? -1.901 8.932 35.558 1.00 88.50 304 ASP A CA 1
ATOM 2487 C C . ASP A 1 304 ? -1.635 7.877 34.467 1.00 88.50 304 ASP A C 1
ATOM 2489 O O . ASP A 1 304 ? -0.683 7.099 34.555 1.00 88.50 304 ASP A O 1
ATOM 2493 N N . LYS A 1 305 ? -2.448 7.856 33.401 1.00 85.44 305 LYS A N 1
ATOM 2494 C CA . LYS A 1 305 ? -2.356 6.842 32.333 1.00 85.44 305 LYS A CA 1
ATOM 2495 C C . LYS A 1 305 ? -1.458 7.244 31.165 1.00 85.44 305 LYS A C 1
ATOM 2497 O O . LYS A 1 305 ? -0.952 6.363 30.468 1.00 85.44 305 LYS A O 1
ATOM 2502 N N . PHE A 1 306 ? -1.244 8.540 30.936 1.00 87.38 306 PHE A N 1
ATOM 2503 C CA . PHE A 1 306 ? -0.595 9.067 29.733 1.00 87.38 306 PHE A CA 1
ATOM 2504 C C . PHE A 1 306 ? 0.795 8.477 29.541 1.00 87.38 306 PHE A C 1
ATOM 2506 O O . PHE A 1 306 ? 1.088 7.963 28.466 1.00 87.38 306 PHE A O 1
ATOM 2513 N N . LEU A 1 307 ? 1.637 8.496 30.581 1.00 84.94 307 LEU A N 1
ATOM 2514 C CA . LEU A 1 307 ? 3.009 8.002 30.472 1.00 84.94 307 LEU A CA 1
ATOM 2515 C C . LEU A 1 307 ? 3.038 6.505 30.142 1.00 84.94 307 LEU A C 1
ATOM 2517 O O . LEU A 1 307 ? 3.768 6.083 29.247 1.00 84.94 307 LEU A O 1
ATOM 2521 N N . THR A 1 308 ? 2.201 5.718 30.817 1.00 82.81 308 THR A N 1
ATOM 2522 C CA . THR A 1 308 ? 2.084 4.273 30.595 1.00 82.81 308 THR A CA 1
ATOM 2523 C C . THR A 1 308 ? 1.654 3.967 29.163 1.00 82.81 308 THR A C 1
ATOM 2525 O O . THR A 1 308 ? 2.324 3.206 28.464 1.00 82.81 308 THR A O 1
ATOM 2528 N N . VAL A 1 309 ? 0.578 4.600 28.688 1.00 82.06 309 VAL A N 1
ATOM 2529 C CA . VAL A 1 309 ? 0.054 4.395 27.329 1.00 82.06 309 VAL A CA 1
ATOM 2530 C C . VAL A 1 309 ? 1.056 4.874 26.279 1.00 82.06 309 VAL A C 1
ATOM 2532 O O . VAL A 1 309 ? 1.301 4.180 25.292 1.00 82.06 309 VAL A O 1
ATOM 2535 N N . TYR A 1 310 ? 1.704 6.014 26.514 1.00 82.50 310 TYR A N 1
ATOM 2536 C CA . TYR A 1 310 ? 2.705 6.567 25.612 1.00 82.50 310 TYR A CA 1
ATOM 2537 C C . TYR A 1 310 ? 3.929 5.649 25.477 1.00 82.50 310 TYR A C 1
ATOM 2539 O O . TYR A 1 310 ? 4.356 5.350 24.362 1.00 82.50 310 TYR A O 1
ATOM 2547 N N . VAL A 1 311 ? 4.459 5.119 26.583 1.00 81.38 311 VAL A N 1
ATOM 2548 C CA . VAL A 1 311 ? 5.592 4.177 26.560 1.00 81.38 311 VAL A CA 1
ATOM 2549 C C . VAL A 1 311 ? 5.221 2.860 25.871 1.00 81.38 311 VAL A C 1
ATOM 2551 O O . VAL A 1 311 ? 6.007 2.345 25.072 1.00 81.38 311 VAL A O 1
ATOM 2554 N N . VAL A 1 312 ? 4.025 2.322 26.128 1.00 76.88 312 VAL A N 1
ATOM 2555 C CA . VAL A 1 312 ? 3.534 1.109 25.449 1.00 76.88 312 VAL A CA 1
ATOM 2556 C C . VAL A 1 312 ? 3.396 1.344 23.943 1.00 76.88 312 VAL A C 1
ATOM 2558 O O . VAL A 1 312 ? 3.845 0.508 23.156 1.00 76.88 312 VAL A O 1
ATOM 2561 N N . SER A 1 313 ? 2.869 2.504 23.534 1.00 72.25 313 SER A N 1
ATOM 2562 C CA . SER A 1 313 ? 2.738 2.865 22.116 1.00 72.25 313 SER A CA 1
ATOM 2563 C C . SER A 1 313 ? 4.091 2.892 21.389 1.00 72.25 313 SER A C 1
ATOM 2565 O O . SER A 1 313 ? 4.198 2.392 20.270 1.00 72.25 313 SER A O 1
ATOM 2567 N N . LYS A 1 314 ? 5.155 3.361 22.059 1.00 73.69 314 LYS A N 1
ATOM 2568 C CA . LYS A 1 314 ? 6.524 3.352 21.516 1.00 73.69 314 LYS A CA 1
ATOM 2569 C C . LYS A 1 314 ? 7.079 1.942 21.331 1.00 73.69 314 LYS A C 1
ATOM 2571 O O . LYS A 1 314 ? 7.695 1.656 20.306 1.00 73.69 314 LYS A O 1
ATOM 2576 N N . LYS A 1 315 ? 6.854 1.045 22.299 1.00 68.06 315 LYS A N 1
ATOM 2577 C CA . LYS A 1 315 ? 7.341 -0.344 22.220 1.00 68.06 315 LYS A CA 1
ATOM 2578 C C . LYS A 1 315 ? 6.719 -1.106 21.052 1.00 68.06 315 LYS A C 1
ATOM 2580 O O . LYS A 1 315 ? 7.438 -1.792 20.338 1.00 68.06 315 LYS A O 1
ATOM 2585 N N . LEU A 1 316 ? 5.415 -0.948 20.825 1.00 55.38 316 LEU A N 1
ATOM 2586 C CA . LEU A 1 316 ? 4.697 -1.593 19.715 1.00 55.38 316 LEU A CA 1
ATOM 2587 C C . LEU A 1 316 ? 5.263 -1.226 18.335 1.00 55.38 316 LEU A C 1
ATOM 2589 O O . LEU A 1 316 ? 5.243 -2.048 17.423 1.00 55.38 316 LEU A O 1
ATOM 2593 N N . ILE A 1 317 ? 5.797 -0.014 18.183 1.00 52.69 317 ILE A N 1
ATOM 2594 C CA . ILE A 1 317 ? 6.361 0.461 16.914 1.00 52.69 317 ILE A CA 1
ATOM 2595 C C . ILE A 1 317 ? 7.803 -0.022 16.728 1.00 52.69 317 ILE A C 1
ATOM 2597 O O . ILE A 1 317 ? 8.182 -0.336 15.604 1.00 52.69 317 ILE A O 1
ATOM 2601 N N . SER A 1 318 ? 8.568 -0.200 17.812 1.00 46.28 318 SER A N 1
ATOM 2602 C CA . SER A 1 318 ? 9.905 -0.817 17.765 1.00 46.28 318 SER A CA 1
ATOM 2603 C C . SER A 1 318 ? 9.895 -2.286 17.321 1.00 46.28 318 SER A C 1
ATOM 2605 O O . SER A 1 318 ? 10.940 -2.793 16.942 1.00 46.28 318 SER A O 1
ATOM 2607 N N . PHE A 1 319 ? 8.750 -2.976 17.375 1.00 35.03 319 PHE A N 1
ATOM 2608 C CA . PHE A 1 319 ? 8.590 -4.334 16.831 1.00 35.03 319 PHE A CA 1
ATOM 2609 C C . PHE A 1 319 ? 8.218 -4.355 15.343 1.00 35.03 319 PHE A C 1
ATOM 2611 O O . PHE A 1 319 ? 8.214 -5.417 14.724 1.00 35.03 319 PHE A O 1
ATOM 2618 N N . LYS A 1 320 ? 7.850 -3.203 14.776 1.00 35.94 320 LYS A N 1
ATOM 2619 C CA . LYS A 1 320 ? 7.351 -3.088 13.402 1.00 35.94 320 LYS A CA 1
ATOM 2620 C C . LYS A 1 320 ? 8.437 -2.658 12.407 1.00 35.94 320 LYS A C 1
ATOM 2622 O O . LYS A 1 320 ? 8.141 -2.612 11.214 1.00 35.94 320 LYS A O 1
ATOM 2627 N N . TYR A 1 321 ? 9.645 -2.349 12.889 1.00 34.81 321 TYR A N 1
ATOM 2628 C CA . TYR A 1 321 ? 10.782 -1.861 12.106 1.00 34.81 321 TYR A CA 1
ATOM 2629 C C . TYR A 1 321 ? 12.083 -2.535 12.510 1.00 34.81 321 TYR A C 1
ATOM 2631 O O . TYR A 1 321 ? 12.319 -2.641 13.734 1.00 34.81 321 TYR A O 1
#

Organism: Megaselia scalaris (NCBI:txid36166)

Radius of gyration: 26.73 Å; chains: 1; bounding box: 50×46×72 Å

Sequence (321 aa):
FNRDGFYVIEDFLTPEETEELHKTGKTLCIEAPKENRKIFSTTNSESNQNRENYFLESGDKIRYFFEKDAVGQEGELLVDPLHALNKVGHALHTDHPTFNKFTFSNRVKEICWQLGYRRPAVPQKNAVLEFLILETEMLCRKLITSAQKRVFPSSILIFRGTKTKVVPNLHGAETKVVVPEKTLINKFFGKYLLITNTVSSGLLMIAGDVICQEIEFRRGELKKRYDYKRIWQMFLVGSLQGPMHHWFYGWLARIMPEATVKNAVKKILWDQFVMSPACILMFFYPACLLENKPFHEATKEIKDKFLTVYVVSKKLISFKY

Secondary structure (DSSP, 8-state):
-TTTSEEEETT-S-HHHHHHHHHHHHHHHHS--HHHHHTTS--SHHHHHHHHHHHHTTTTSEEEEEPTTSB-TTS-BSS-HHHHEEEEEETHHHH-HHHHHHHTSHHHHHHHHHTT-SS-----SSSS--B-SS-SSEEHHHHHHHHHTT-----EEEE----------TTS-----------HHHHHHHHSHHHHHHHHHHHHHHHHHHHHHHHHHHTT--SSS--HHHHHHHHHHHHHHHHHHHHHHHHHHHH--S--HHHHHHHHHHIIIIIHHHHHHHHHHHHHHHTT--HHHHHHHHHHHHHHHHHHHHHHHHT--

InterPro domains:
  IPR007248 Mpv17/PMP22 [PTHR11266] (186-313)
  IPR008775 Phytanoyl-CoA dioxygenase-like [PF05721] (1-124)

Foldseek 3Di:
DVVPQKDKDALQDPPVLLVVVLVVLVCCLVPPDLVLLQLQADDDPVSVVSVVVLVVVQQQHWGWAFDHPQAHNSSDGPDDSLNGTQKIDDNCCPPPPSNVCQCPDVSVVVVCVVLPNPDDDDGGPPFDWQFPPPNSIDGSVVSVVCVVVVDDGSMTMTGDHDDDDADDDDDPDRDRDDDPPCPVVNVCCVVVVLQCLLQVQLVVQLVVVLVVLCVCVVVVNDPDSDDPLLSVLSSVLSSVVSNVCVVVVVVLCVVQVDPDPVSVVVVVVCCLPPVQLVSLCSNQQSSCVSVVHDPVVSVVVCVVCVVVSSVVVVVVVVVVD

pLDDT: mean 71.15, std 19.32, range [24.86, 93.06]